Protein AF-A0A2W6BF71-F1 (afdb_monomer_lite)

Sequence (230 aa):
GDGPAQDLLVLPRTEPVDWLPLAGGGRLDGDDPRARAQPPAAVDVDGLRPYQPGTPASRIHWSALARGAGLLERRLRADGDTRPMVALDARCPEAAEQLEAAVRAAASLALELARRGGCRLLLSGERRAIAIEPELASWPGAHARLALMQGGPRARAPMLGAGGALGPLFYVAAGPLGRLPVALTGARGAACVLVLPAPLCPAAPASACLQVAGCRGFTLRARSMGERAA

pLDDT: mean 77.68, std 20.6, range [30.23, 98.75]

Secondary structure (DSSP, 8-state):
--PPP-----PPPP---EEPPPTT--------TTGGGS---------EEEPPTT--GGGB-HHHHHTTS--EEE--------S-EEEEE---SS-HHHHHHHHHHHHHHHHHHH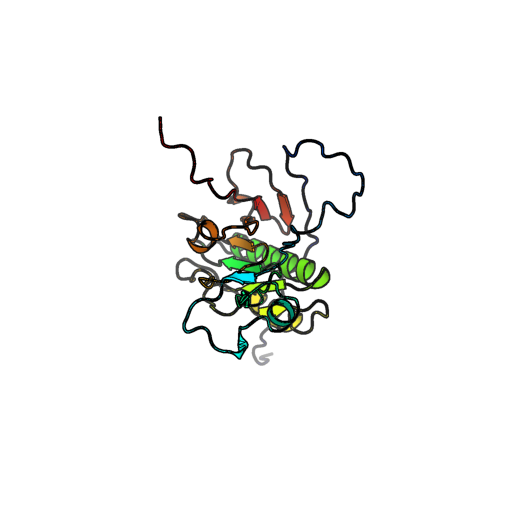HHH-EEEE-TT-SSPEEE-TT-TTHHHHHHHHHT---STTPPPP-PPSSS----EEEEESS--SS--HHHHH-SSS-EEEEEEGGGS-SS---EEEEETTEEEEEE----S-----

Foldseek 3Di:
DDDPDDDDQDFADADAKFFDDQPPDDDDDDDDPVVVPDQDDPDDPDQKDADDPPDDPVQWPVVCVVVVVHTIGRPPQVPFPQQEEEFEAQEAAPDVLLLSLLLNQSLNVQLVSQLVAWYWYFYWPDAGTDTQHNVRPCSVVVRSVSSVDDHHNPTHGGRDDPDHQYHAYEYRYSYADPDDPVNQLPNVPHWYKYKGAQVNDDPDDQPFRIDTSNITIGTDDRPPPDPDDD

Structure (mmCIF, N/CA/C/O backbone):
data_AF-A0A2W6BF71-F1
#
_entry.id   AF-A0A2W6BF71-F1
#
loop_
_atom_site.group_PDB
_atom_site.id
_atom_site.type_symbol
_atom_site.label_atom_id
_atom_site.label_alt_id
_atom_site.label_comp_id
_atom_site.label_asym_id
_atom_site.label_entity_id
_atom_site.label_seq_id
_atom_site.pdbx_PDB_ins_code
_atom_site.Cartn_x
_atom_site.Cartn_y
_atom_site.Cartn_z
_atom_site.occupancy
_atom_site.B_iso_or_equiv
_atom_site.auth_seq_id
_atom_site.auth_comp_id
_atom_site.auth_asym_id
_atom_site.auth_atom_id
_atom_site.pdbx_PDB_model_num
ATOM 1 N N . GLY A 1 1 ? -43.879 -6.755 1.873 1.00 52.22 1 GLY A N 1
ATOM 2 C CA . GLY A 1 1 ? -43.161 -6.618 0.599 1.00 52.22 1 GLY A CA 1
ATOM 3 C C . GLY A 1 1 ? -41.921 -7.451 0.724 1.00 52.22 1 GLY A C 1
ATOM 4 O O . GLY A 1 1 ? -41.080 -7.090 1.529 1.00 52.22 1 GLY A O 1
ATOM 5 N N . ASP A 1 2 ? -41.880 -8.585 0.037 1.00 67.25 2 ASP A N 1
ATOM 6 C CA . ASP A 1 2 ? -40.785 -9.552 0.126 1.00 67.25 2 ASP A CA 1
ATOM 7 C C . ASP A 1 2 ? -40.068 -9.533 -1.229 1.00 67.25 2 ASP A C 1
ATOM 9 O O . ASP A 1 2 ? -40.406 -10.263 -2.158 1.00 67.25 2 ASP A O 1
ATOM 13 N N . GLY A 1 3 ? -39.215 -8.522 -1.406 1.00 72.62 3 GLY A N 1
ATOM 14 C CA . GLY A 1 3 ? -38.363 -8.411 -2.586 1.00 72.62 3 GLY A CA 1
ATOM 15 C C . GLY A 1 3 ? -37.155 -9.340 -2.442 1.00 72.62 3 GLY A C 1
ATOM 16 O O . GLY A 1 3 ? -36.739 -9.604 -1.314 1.00 72.62 3 GLY A O 1
ATOM 17 N N . PRO A 1 4 ? -36.572 -9.835 -3.549 1.00 75.12 4 PRO A N 1
ATOM 18 C CA . PRO A 1 4 ? -35.374 -10.664 -3.475 1.00 75.12 4 PRO A CA 1
ATOM 19 C C . PRO A 1 4 ? -34.243 -9.902 -2.772 1.00 75.12 4 PRO A C 1
ATOM 21 O O . PRO A 1 4 ? -34.089 -8.696 -2.979 1.00 75.12 4 PRO A O 1
ATOM 24 N N . ALA A 1 5 ? -33.459 -10.607 -1.951 1.00 80.19 5 ALA A N 1
ATOM 25 C CA . ALA A 1 5 ? -32.293 -10.041 -1.278 1.00 80.19 5 ALA A CA 1
ATOM 26 C C . ALA A 1 5 ? -31.340 -9.407 -2.307 1.00 80.19 5 ALA A C 1
ATOM 28 O O . ALA A 1 5 ? -31.032 -10.015 -3.333 1.00 80.19 5 ALA A O 1
ATOM 29 N N . GLN A 1 6 ? -30.917 -8.170 -2.044 1.00 86.50 6 GLN A N 1
ATOM 30 C CA . GLN A 1 6 ? -30.011 -7.414 -2.906 1.00 86.50 6 GLN A CA 1
ATOM 31 C C . GLN A 1 6 ? -28.665 -7.243 -2.207 1.00 86.50 6 GLN A C 1
ATOM 33 O O . GLN A 1 6 ? -28.622 -6.834 -1.046 1.00 86.50 6 GLN A O 1
ATOM 38 N N . ASP A 1 7 ? -27.581 -7.493 -2.939 1.00 88.19 7 ASP A N 1
ATOM 39 C CA . ASP A 1 7 ? -26.219 -7.286 -2.455 1.00 88.19 7 ASP A CA 1
ATOM 40 C C . ASP A 1 7 ? -25.705 -5.905 -2.892 1.00 88.19 7 ASP A C 1
ATOM 42 O O . ASP A 1 7 ? -25.751 -5.551 -4.073 1.00 88.19 7 ASP A O 1
ATOM 46 N N . LEU A 1 8 ? -25.192 -5.122 -1.938 1.00 92.12 8 LEU A N 1
ATOM 47 C CA . LEU A 1 8 ? -24.589 -3.806 -2.170 1.00 92.12 8 LEU A CA 1
ATOM 48 C C . LEU A 1 8 ? -23.082 -3.860 -1.892 1.00 92.12 8 LEU A C 1
ATOM 50 O O . LEU A 1 8 ? -22.665 -4.156 -0.774 1.00 92.12 8 LEU A O 1
ATOM 54 N N . LEU A 1 9 ? -22.261 -3.509 -2.887 1.00 94.38 9 LEU A N 1
ATOM 55 C CA . LEU A 1 9 ? -20.814 -3.359 -2.710 1.00 94.38 9 LEU A CA 1
ATOM 56 C C . LEU A 1 9 ? -20.461 -1.911 -2.346 1.00 94.38 9 LEU A C 1
ATOM 58 O O . LEU A 1 9 ? -20.668 -0.996 -3.143 1.00 94.38 9 LEU A O 1
ATOM 62 N N . VAL A 1 10 ? -19.870 -1.710 -1.168 1.00 95.19 10 VAL A N 1
ATOM 63 C CA . VAL A 1 10 ? -19.392 -0.397 -0.710 1.00 95.19 10 VAL A CA 1
ATOM 64 C C . VAL A 1 10 ? -17.897 -0.272 -0.977 1.00 95.19 10 VAL A C 1
ATOM 66 O O . VAL A 1 10 ? -17.093 -0.999 -0.401 1.00 95.19 10 VAL A O 1
ATOM 69 N N . LEU A 1 11 ? -17.509 0.660 -1.847 1.00 97.31 11 LEU A N 1
ATOM 70 C CA . LEU A 1 11 ? -16.103 0.896 -2.169 1.00 97.31 11 LEU A CA 1
ATOM 71 C C . LEU A 1 11 ? -15.407 1.728 -1.078 1.00 97.31 11 LEU A C 1
ATOM 73 O O . LEU A 1 11 ? -15.998 2.688 -0.576 1.00 97.31 11 LEU A O 1
ATOM 77 N N . PRO A 1 12 ? -14.138 1.433 -0.732 1.00 97.25 12 PRO A N 1
ATOM 78 C CA . PRO A 1 12 ? -13.417 2.213 0.263 1.00 97.25 12 PRO A CA 1
ATOM 79 C C . PRO A 1 12 ? -13.167 3.634 -0.242 1.00 97.25 12 PRO A C 1
ATOM 81 O O . PRO A 1 12 ? -12.743 3.841 -1.381 1.00 97.25 12 PRO A O 1
ATOM 84 N N . ARG A 1 13 ? -13.394 4.631 0.614 1.00 97.81 13 ARG A N 1
ATOM 85 C CA . ARG A 1 13 ? -13.105 6.032 0.293 1.00 97.81 13 ARG A CA 1
ATOM 86 C C . ARG A 1 13 ? -11.602 6.230 0.072 1.00 97.81 13 ARG A C 1
ATOM 88 O O . ARG A 1 13 ? -10.797 5.805 0.897 1.00 97.81 13 ARG A O 1
ATOM 95 N N . THR A 1 14 ? -11.240 6.919 -1.007 1.00 98.19 14 THR A N 1
ATOM 96 C CA . THR A 1 14 ? -9.867 7.379 -1.253 1.00 98.19 14 THR A CA 1
ATOM 97 C C . THR A 1 14 ? -9.681 8.816 -0.785 1.00 98.19 14 THR A C 1
ATOM 99 O O . THR A 1 14 ? -10.561 9.657 -0.984 1.00 98.19 14 THR A O 1
ATOM 102 N N . GLU A 1 15 ? -8.521 9.107 -0.213 1.00 98.00 15 GLU A N 1
ATOM 103 C CA . GLU A 1 15 ? -8.138 10.407 0.331 1.00 98.00 15 GLU A CA 1
ATOM 104 C C . GLU A 1 15 ? -6.790 10.855 -0.256 1.00 98.00 15 GLU A C 1
ATOM 106 O O . GLU A 1 15 ? -6.007 10.010 -0.689 1.00 98.00 15 GLU A O 1
ATOM 111 N N . PRO A 1 16 ? -6.498 12.166 -0.297 1.00 96.94 16 PRO A N 1
ATOM 112 C CA . PRO A 1 16 ? -5.166 12.646 -0.657 1.00 96.94 16 PRO A CA 1
ATOM 113 C C . PRO A 1 16 ? -4.095 12.099 0.300 1.00 96.94 16 PRO A C 1
ATOM 115 O O . PRO A 1 16 ? -4.331 12.046 1.510 1.00 96.94 16 PRO A O 1
ATOM 118 N N . VAL A 1 17 ? -2.921 11.720 -0.217 1.00 96.12 17 VAL A N 1
ATOM 119 C CA . VAL A 1 17 ? -1.769 11.362 0.623 1.00 96.12 17 VAL A CA 1
ATOM 120 C C . VAL A 1 17 ? -0.995 12.632 0.966 1.00 96.12 17 VAL A C 1
ATOM 122 O O . VAL A 1 17 ? -0.527 13.355 0.085 1.00 96.12 17 VAL A O 1
ATOM 125 N N . ASP A 1 18 ? -0.840 12.895 2.260 1.00 94.81 18 ASP A N 1
ATOM 126 C CA . ASP A 1 18 ? 0.005 13.972 2.766 1.00 94.81 18 ASP A CA 1
ATOM 127 C C . ASP A 1 18 ? 1.444 13.462 2.909 1.00 94.81 18 ASP A C 1
ATOM 129 O O . ASP A 1 18 ? 1.721 12.605 3.749 1.00 94.81 18 ASP A O 1
ATOM 133 N N . TRP A 1 19 ? 2.356 13.944 2.063 1.00 91.19 19 TRP A N 1
ATOM 134 C CA . TRP A 1 19 ? 3.770 13.560 2.081 1.00 91.19 19 TRP A CA 1
ATOM 135 C C . TRP A 1 19 ? 4.552 14.495 2.995 1.00 91.19 19 TRP A C 1
ATOM 137 O O . TRP A 1 19 ? 4.671 15.691 2.731 1.00 91.19 19 TRP A O 1
ATOM 147 N N . LEU A 1 20 ? 5.136 13.938 4.051 1.00 87.25 20 LEU A N 1
ATOM 148 C CA . LEU A 1 20 ? 5.816 14.710 5.080 1.00 87.25 20 LEU A CA 1
ATOM 149 C C . LEU A 1 20 ? 7.325 14.796 4.824 1.00 87.25 20 LEU A C 1
ATOM 151 O O . LEU A 1 20 ? 7.955 13.799 4.451 1.00 87.25 20 LEU A O 1
ATOM 155 N N . PRO A 1 21 ? 7.949 15.954 5.094 1.00 74.56 21 PRO A N 1
ATOM 156 C CA . PRO A 1 21 ? 9.396 16.077 5.044 1.00 74.56 21 PRO A CA 1
ATOM 157 C C . PRO A 1 21 ? 10.046 15.197 6.122 1.00 74.56 21 PRO A C 1
ATOM 159 O O . PRO A 1 21 ? 9.719 15.274 7.306 1.00 74.56 21 PRO A O 1
ATOM 162 N N . LEU A 1 22 ? 11.011 14.370 5.716 1.00 64.81 22 LEU A N 1
ATOM 163 C CA . LEU A 1 22 ? 11.831 13.584 6.639 1.00 64.81 22 LEU A CA 1
ATOM 164 C C . LEU A 1 22 ? 12.715 14.529 7.467 1.00 64.81 22 LEU A C 1
ATOM 166 O O . LEU A 1 22 ? 13.586 15.211 6.923 1.00 64.81 22 LEU A O 1
ATOM 170 N N . ALA A 1 23 ? 12.530 14.553 8.788 1.00 51.12 23 ALA A N 1
ATOM 171 C CA . ALA A 1 23 ? 13.414 15.292 9.682 1.00 51.12 23 ALA A CA 1
ATOM 172 C C . ALA A 1 23 ? 14.822 14.658 9.663 1.00 51.12 23 ALA A C 1
ATOM 174 O O . ALA A 1 23 ? 14.986 13.490 10.017 1.00 51.12 23 ALA A O 1
ATOM 175 N N . GLY A 1 24 ? 15.836 15.418 9.225 1.00 48.53 24 GLY A N 1
ATOM 176 C CA . GLY A 1 24 ? 17.251 15.012 9.275 1.00 48.53 24 GLY A CA 1
ATOM 177 C C . GLY A 1 24 ? 17.996 14.864 7.938 1.00 48.53 24 GLY A C 1
ATOM 178 O O . GLY A 1 24 ? 19.088 14.301 7.928 1.00 48.53 24 GLY A O 1
ATOM 179 N N . GLY A 1 25 ? 17.459 15.350 6.814 1.00 40.84 25 GLY A N 1
ATOM 180 C CA . GLY A 1 25 ? 18.211 15.449 5.556 1.00 40.84 25 GLY A CA 1
ATOM 181 C C . GLY A 1 25 ? 19.023 16.744 5.488 1.00 40.84 25 GLY A C 1
ATOM 182 O O . GLY A 1 25 ? 18.444 17.814 5.319 1.00 40.84 25 GLY A O 1
ATOM 183 N N . GLY A 1 26 ? 20.347 16.646 5.632 1.00 31.33 26 GLY A N 1
ATOM 184 C CA . GLY A 1 26 ? 21.274 17.762 5.441 1.00 31.33 26 GLY A CA 1
ATOM 185 C C . GLY A 1 26 ? 21.055 18.472 4.102 1.00 31.33 26 GLY A C 1
ATOM 186 O O . GLY A 1 26 ? 20.737 17.845 3.092 1.00 31.33 26 GLY A O 1
ATOM 187 N N . ARG A 1 27 ? 21.195 19.800 4.136 1.00 30.67 27 ARG A N 1
ATOM 188 C CA . ARG A 1 27 ? 21.061 20.716 3.001 1.00 30.67 27 ARG A CA 1
ATOM 189 C C . ARG A 1 27 ? 21.932 20.239 1.832 1.00 30.67 27 ARG A C 1
ATOM 191 O O . ARG A 1 27 ? 23.153 20.230 1.938 1.00 30.67 27 ARG A O 1
ATOM 198 N N . LEU A 1 28 ? 21.296 19.865 0.727 1.00 33.69 28 LEU A N 1
ATOM 199 C CA . LEU A 1 28 ? 21.891 19.941 -0.601 1.00 33.69 28 LEU A CA 1
ATOM 200 C C . LEU A 1 28 ? 21.122 21.058 -1.300 1.00 33.69 28 LEU A C 1
ATOM 202 O O . LEU A 1 28 ? 19.935 20.911 -1.589 1.00 33.69 28 LEU A O 1
ATOM 206 N N . ASP A 1 29 ? 21.775 22.212 -1.416 1.00 31.95 29 ASP A N 1
ATOM 207 C CA . ASP A 1 29 ? 21.242 23.389 -2.093 1.00 31.95 29 ASP A CA 1
ATOM 208 C C . ASP A 1 29 ? 20.986 23.042 -3.574 1.00 31.95 29 ASP A C 1
ATOM 210 O O . ASP A 1 29 ? 21.836 22.465 -4.252 1.00 31.95 29 ASP A O 1
ATOM 214 N N . GLY A 1 30 ? 19.774 23.351 -4.039 1.00 30.23 30 GLY A N 1
ATOM 215 C CA . GLY A 1 30 ? 19.237 22.993 -5.352 1.00 30.23 30 GLY A CA 1
ATOM 216 C C . GLY A 1 30 ? 17.712 23.068 -5.313 1.00 30.23 30 GLY A C 1
ATOM 217 O O . GLY A 1 30 ? 17.030 22.051 -5.221 1.00 30.23 30 GLY A O 1
ATOM 218 N N . ASP A 1 31 ? 17.200 24.294 -5.247 1.00 36.66 31 ASP A N 1
ATOM 219 C CA . ASP A 1 31 ? 15.805 24.638 -4.982 1.00 36.66 31 ASP A CA 1
ATOM 220 C C . ASP A 1 31 ? 14.896 24.298 -6.181 1.00 36.66 31 ASP A C 1
ATOM 222 O O . ASP A 1 31 ? 14.780 25.065 -7.134 1.00 36.66 31 ASP A O 1
ATOM 226 N N . ASP A 1 32 ? 14.259 23.123 -6.139 1.00 34.78 32 ASP A N 1
ATOM 227 C CA . ASP A 1 32 ? 13.016 22.843 -6.866 1.00 34.78 32 ASP A CA 1
ATOM 228 C C . ASP A 1 32 ? 12.043 22.077 -5.941 1.00 34.78 32 ASP A C 1
ATOM 230 O O . ASP A 1 32 ? 12.259 20.894 -5.633 1.00 34.78 32 ASP A O 1
ATOM 234 N N . PRO A 1 33 ? 10.951 22.709 -5.472 1.00 37.28 33 PRO A N 1
ATOM 235 C CA . PRO A 1 33 ? 9.965 22.069 -4.605 1.00 37.28 33 PRO A CA 1
ATOM 236 C C . PRO A 1 33 ? 9.201 20.916 -5.281 1.00 37.28 33 PRO A C 1
ATOM 238 O O . PRO A 1 33 ? 8.555 20.135 -4.582 1.00 37.28 33 PRO A O 1
ATOM 241 N N . ARG A 1 34 ? 9.290 20.744 -6.611 1.00 34.12 34 ARG A N 1
ATOM 242 C CA . ARG A 1 34 ? 8.647 19.631 -7.337 1.00 34.12 34 ARG A CA 1
ATOM 243 C C . ARG A 1 34 ? 9.513 18.374 -7.438 1.00 34.12 34 ARG A C 1
ATOM 245 O O . ARG A 1 34 ? 8.968 17.280 -7.583 1.00 34.12 34 ARG A O 1
ATOM 252 N N . ALA A 1 35 ? 10.832 18.496 -7.293 1.00 36.44 35 ALA A N 1
ATOM 253 C CA . ALA A 1 35 ? 11.758 17.362 -7.354 1.00 36.44 35 ALA A CA 1
ATOM 254 C C . ALA A 1 35 ? 11.772 16.519 -6.061 1.00 36.44 35 ALA A C 1
ATOM 256 O O . ALA A 1 35 ? 12.119 15.340 -6.080 1.00 36.44 35 ALA A O 1
ATOM 257 N N . ARG A 1 36 ? 11.349 17.092 -4.924 1.00 38.88 36 ARG A N 1
ATOM 258 C CA . ARG A 1 36 ? 11.455 16.457 -3.591 1.00 38.88 36 ARG A CA 1
ATOM 259 C C . ARG A 1 36 ? 10.311 15.492 -3.249 1.00 38.88 36 ARG A C 1
ATOM 261 O O . ARG A 1 36 ? 10.403 14.787 -2.250 1.00 38.88 36 ARG A O 1
ATOM 268 N N . ALA A 1 37 ? 9.267 15.430 -4.079 1.00 40.41 37 ALA A N 1
ATOM 269 C CA . ALA A 1 37 ? 8.112 14.537 -3.913 1.00 40.41 37 ALA A CA 1
ATOM 270 C C . ALA A 1 37 ? 8.137 13.323 -4.862 1.00 40.41 37 ALA A C 1
ATOM 272 O O . ALA A 1 37 ? 7.116 12.649 -5.041 1.00 40.41 37 ALA A O 1
ATOM 273 N N . GLN A 1 38 ? 9.279 13.064 -5.505 1.00 40.41 38 GLN A N 1
ATOM 274 C CA . GLN A 1 38 ? 9.460 11.896 -6.356 1.00 40.41 38 GLN A CA 1
ATOM 275 C C . GLN A 1 38 ? 9.965 10.705 -5.532 1.00 40.41 38 GLN A C 1
ATOM 277 O O . GLN A 1 38 ? 10.912 10.855 -4.755 1.00 40.41 38 GLN A O 1
ATOM 282 N N . PRO A 1 39 ? 9.370 9.507 -5.690 1.00 38.12 39 PRO A N 1
ATOM 283 C CA . PRO A 1 39 ? 10.019 8.288 -5.235 1.00 38.12 39 PRO A CA 1
ATOM 284 C C . PRO A 1 39 ? 11.430 8.213 -5.839 1.00 38.12 39 PRO A C 1
ATOM 286 O O . PRO A 1 39 ? 11.605 8.625 -6.987 1.00 38.12 39 PRO A O 1
ATOM 289 N N . PRO A 1 40 ? 12.433 7.708 -5.098 1.00 33.59 40 PRO A N 1
ATOM 290 C CA . PRO A 1 40 ? 13.814 7.704 -5.561 1.00 33.59 40 PRO A CA 1
ATOM 291 C C . PRO A 1 40 ? 13.907 6.983 -6.908 1.00 33.59 40 PRO A C 1
ATOM 293 O O . PRO A 1 40 ? 13.662 5.779 -7.001 1.00 33.59 40 PRO A O 1
ATOM 296 N N . ALA A 1 41 ? 14.229 7.744 -7.953 1.00 32.94 41 ALA A N 1
ATOM 297 C CA . ALA A 1 41 ? 14.466 7.215 -9.280 1.00 32.94 41 ALA A CA 1
ATOM 298 C C . ALA A 1 41 ? 15.750 6.379 -9.235 1.00 32.94 41 ALA A C 1
ATOM 300 O O . ALA A 1 41 ? 16.846 6.902 -9.029 1.00 32.94 41 ALA A O 1
ATOM 301 N N . ALA A 1 42 ? 15.608 5.066 -9.399 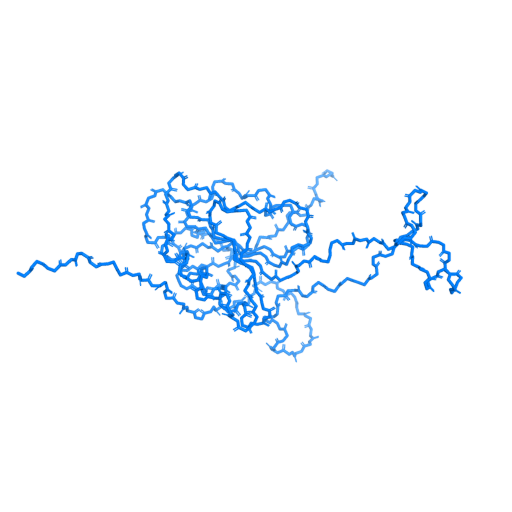1.00 37.88 42 ALA A N 1
ATOM 302 C CA . ALA A 1 42 ? 16.734 4.171 -9.599 1.00 37.88 42 ALA A CA 1
ATOM 303 C C . ALA A 1 42 ? 17.287 4.401 -11.012 1.00 37.88 42 ALA A C 1
ATOM 305 O O . ALA A 1 42 ? 16.854 3.774 -11.975 1.00 37.88 42 ALA A O 1
ATOM 306 N N . VAL A 1 43 ? 18.223 5.338 -11.134 1.00 34.22 43 VAL A N 1
ATOM 307 C CA . VAL A 1 43 ? 19.107 5.418 -12.296 1.00 34.22 43 VAL A CA 1
ATOM 308 C C . VAL A 1 43 ? 20.173 4.346 -12.101 1.00 34.22 43 VAL A C 1
ATOM 310 O O . VAL A 1 43 ? 20.952 4.428 -11.154 1.00 34.22 43 VAL A O 1
ATOM 313 N N . ASP A 1 44 ? 20.209 3.331 -12.962 1.00 42.91 44 ASP A N 1
ATOM 314 C CA . ASP A 1 44 ? 21.355 2.424 -13.029 1.00 42.91 44 ASP A CA 1
ATOM 315 C C . ASP A 1 44 ? 21.751 2.198 -14.487 1.00 42.91 44 ASP A C 1
ATOM 317 O O . ASP A 1 44 ? 21.016 1.608 -15.283 1.00 42.91 44 ASP A O 1
ATOM 321 N N . VAL A 1 45 ? 22.917 2.744 -14.814 1.00 43.47 45 VAL A N 1
ATOM 322 C CA . VAL A 1 45 ? 23.566 2.717 -16.117 1.00 43.47 45 VAL A CA 1
ATOM 323 C C . VAL A 1 45 ? 24.490 1.495 -16.150 1.00 43.47 45 VAL A C 1
ATOM 325 O O . VAL A 1 45 ? 25.333 1.305 -15.280 1.00 43.47 45 VAL A O 1
ATOM 328 N N . ASP A 1 46 ? 24.303 0.683 -17.191 1.00 55.78 46 ASP A N 1
ATOM 329 C CA . ASP A 1 46 ? 25.205 -0.349 -17.712 1.00 55.78 46 ASP A CA 1
ATOM 330 C C . ASP A 1 46 ? 25.366 -1.665 -16.930 1.00 55.78 46 ASP A C 1
ATOM 332 O O . ASP A 1 46 ? 26.392 -1.996 -16.339 1.00 55.78 46 ASP A O 1
ATOM 336 N N . GLY A 1 47 ? 24.371 -2.545 -17.088 1.00 64.31 47 GLY A N 1
ATOM 337 C CA . GLY A 1 47 ? 24.437 -3.975 -16.752 1.00 64.31 47 GLY A CA 1
ATOM 338 C C . GLY A 1 47 ? 25.389 -4.818 -17.625 1.00 64.31 47 GLY A C 1
ATOM 339 O O . GLY A 1 47 ? 25.024 -5.929 -18.014 1.00 64.31 47 GLY A O 1
ATOM 340 N N . LEU A 1 48 ? 26.587 -4.328 -17.946 1.00 76.88 48 LEU A N 1
ATOM 341 C CA . LEU A 1 48 ? 27.615 -5.059 -18.698 1.00 76.88 48 LEU A CA 1
ATOM 342 C C . LEU A 1 48 ? 28.610 -5.749 -17.749 1.00 76.88 48 LEU A C 1
ATOM 344 O O . LEU A 1 48 ? 28.969 -5.207 -16.707 1.00 76.88 48 LEU A O 1
ATOM 348 N N . ARG A 1 49 ? 29.064 -6.962 -18.094 1.00 80.88 49 ARG A N 1
ATOM 349 C CA . ARG A 1 49 ? 30.175 -7.648 -17.403 1.00 80.88 49 ARG A CA 1
ATOM 350 C C . ARG A 1 49 ? 31.066 -8.413 -18.391 1.00 80.88 49 ARG A C 1
ATOM 352 O O . ARG A 1 49 ? 30.594 -8.717 -19.488 1.00 80.88 49 ARG A O 1
ATOM 359 N N . PRO A 1 50 ? 32.312 -8.765 -18.017 1.00 86.69 50 PRO A N 1
ATOM 360 C CA . PRO A 1 50 ? 33.146 -9.652 -18.824 1.00 86.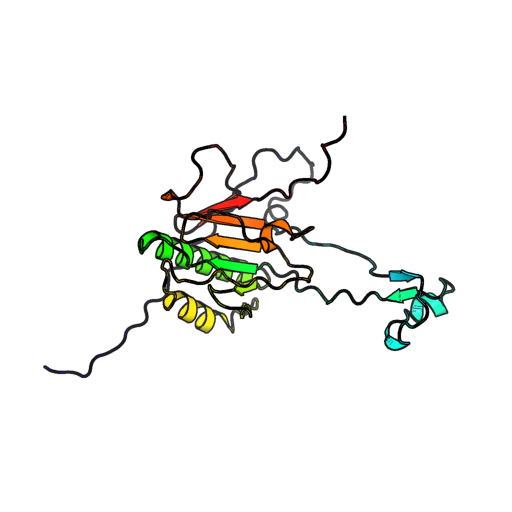69 50 PRO A CA 1
ATOM 361 C C . PRO A 1 50 ? 32.418 -10.962 -19.136 1.00 86.69 50 PRO A C 1
ATOM 363 O O . PRO A 1 50 ? 31.770 -11.537 -18.255 1.00 86.69 50 PRO A O 1
ATOM 366 N N . TYR A 1 51 ? 32.514 -11.406 -20.387 1.00 86.38 51 TYR A N 1
ATOM 367 C CA . TYR A 1 51 ? 31.912 -12.649 -20.860 1.00 86.38 51 TYR A CA 1
ATOM 368 C C . TYR A 1 51 ? 32.333 -13.843 -20.001 1.00 86.38 51 TYR A C 1
ATOM 370 O O . TYR A 1 51 ? 33.515 -14.037 -19.713 1.00 86.38 51 TYR A O 1
ATOM 378 N N . GLN A 1 52 ? 31.352 -14.656 -19.620 1.00 83.38 52 GLN A N 1
ATOM 379 C CA . GLN A 1 52 ? 31.572 -15.942 -18.980 1.00 83.38 52 GLN A CA 1
ATOM 380 C C . GLN A 1 52 ? 31.419 -17.059 -20.020 1.00 83.38 52 GLN A C 1
ATOM 382 O O . GLN A 1 52 ? 30.397 -17.114 -20.713 1.00 83.38 52 GLN A O 1
ATOM 387 N N . PRO A 1 53 ? 32.402 -17.969 -20.137 1.00 84.00 53 PRO A N 1
ATOM 388 C CA . PRO A 1 53 ? 32.275 -19.144 -20.989 1.00 84.00 53 PRO A CA 1
ATOM 389 C C . PRO A 1 53 ? 30.978 -19.914 -20.695 1.00 84.00 53 PRO A C 1
ATOM 391 O O . PRO A 1 53 ? 30.711 -20.279 -19.553 1.00 84.00 53 PRO A O 1
ATOM 394 N N . GLY A 1 54 ? 30.161 -20.136 -21.730 1.00 84.25 54 GLY A N 1
ATOM 395 C CA . GLY A 1 54 ? 28.848 -20.789 -21.620 1.00 84.25 54 GLY A CA 1
ATOM 396 C C . GLY A 1 54 ? 27.648 -19.837 -21.706 1.00 84.25 54 GLY A C 1
ATOM 397 O O . GLY A 1 54 ? 26.506 -20.295 -21.775 1.00 84.25 54 GLY A O 1
ATOM 398 N N . THR A 1 55 ? 27.871 -18.522 -21.756 1.00 78.38 55 THR A N 1
ATOM 399 C CA . THR A 1 55 ? 26.801 -17.549 -21.997 1.00 78.38 55 THR A CA 1
ATOM 400 C C . THR A 1 55 ? 26.277 -17.647 -23.441 1.00 78.38 55 THR A C 1
ATOM 402 O O . THR A 1 55 ? 27.069 -17.607 -24.384 1.00 78.38 55 THR A O 1
ATOM 405 N N . PRO A 1 56 ? 24.948 -17.745 -23.659 1.00 81.50 56 PRO A N 1
ATOM 406 C CA . PRO A 1 56 ? 24.379 -17.862 -24.999 1.00 81.50 56 PRO A CA 1
ATOM 407 C C . PRO A 1 56 ? 24.628 -16.605 -25.840 1.00 81.50 56 PRO A C 1
ATOM 409 O O . PRO A 1 56 ? 24.586 -15.483 -25.331 1.00 81.50 56 PRO A O 1
ATOM 412 N N . ALA A 1 57 ? 24.796 -16.789 -27.152 1.00 85.12 57 ALA A N 1
ATOM 413 C CA . ALA A 1 57 ? 25.114 -15.724 -28.108 1.00 85.12 57 ALA A CA 1
ATOM 414 C C . ALA A 1 57 ? 24.122 -14.541 -28.095 1.00 85.12 57 ALA A C 1
ATOM 416 O O . ALA A 1 57 ? 24.503 -13.400 -28.349 1.00 85.12 57 ALA A O 1
ATOM 417 N N . SER A 1 58 ? 22.859 -14.782 -27.725 1.00 81.50 58 SER A N 1
ATOM 418 C CA . SER A 1 58 ? 21.825 -13.746 -27.570 1.00 81.50 58 SER A CA 1
ATOM 419 C C . SER A 1 58 ? 22.096 -12.747 -26.435 1.00 81.50 58 SER A C 1
ATOM 421 O O . SER A 1 58 ? 21.505 -11.668 -26.409 1.00 81.50 58 SER A O 1
ATOM 423 N N . ARG A 1 59 ? 22.988 -13.083 -25.494 1.00 79.69 59 ARG A N 1
ATOM 424 C CA . ARG A 1 59 ? 23.392 -12.223 -24.370 1.00 79.69 59 ARG A CA 1
ATOM 425 C C . ARG A 1 59 ? 24.713 -11.498 -24.617 1.00 79.69 59 ARG A C 1
ATOM 427 O O . ARG A 1 59 ? 25.127 -10.712 -23.770 1.00 79.69 59 ARG A O 1
ATOM 434 N N . ILE A 1 60 ? 25.365 -11.714 -25.755 1.00 88.12 60 ILE A N 1
ATOM 435 C CA . ILE A 1 60 ? 26.596 -11.003 -26.107 1.00 88.12 60 ILE A CA 1
ATOM 436 C C . ILE A 1 60 ? 26.247 -9.567 -26.511 1.00 88.12 60 ILE A C 1
ATOM 438 O O . ILE A 1 60 ? 25.321 -9.326 -27.288 1.00 88.12 60 ILE A O 1
ATOM 442 N N . HIS A 1 61 ? 26.985 -8.588 -25.984 1.00 83.94 61 HIS A N 1
ATOM 443 C CA . HIS A 1 61 ? 26.842 -7.197 -26.405 1.00 83.94 61 HIS A CA 1
ATOM 444 C C . HIS A 1 61 ? 27.645 -6.946 -27.691 1.00 83.94 61 HIS A C 1
ATOM 446 O O . HIS A 1 61 ? 28.750 -6.398 -27.664 1.00 83.94 61 HIS A O 1
ATOM 452 N N . TRP A 1 62 ? 27.078 -7.342 -28.834 1.00 87.00 62 TRP A N 1
ATOM 453 C CA . TRP A 1 62 ? 27.741 -7.288 -30.145 1.00 87.00 62 TRP A CA 1
ATOM 454 C C . TRP A 1 62 ? 28.302 -5.907 -30.501 1.00 87.00 62 TRP A C 1
ATOM 456 O O . TRP A 1 62 ? 29.390 -5.813 -31.057 1.00 87.00 62 TRP A O 1
ATOM 466 N N . SER A 1 63 ? 27.618 -4.828 -30.110 1.00 77.06 63 SER A N 1
ATOM 467 C CA . SER A 1 63 ? 28.080 -3.457 -30.363 1.00 77.06 63 SER A CA 1
ATOM 468 C C . SER A 1 63 ? 29.358 -3.082 -29.594 1.00 77.06 63 SER A C 1
ATOM 470 O O . SER A 1 63 ? 30.131 -2.256 -30.070 1.00 77.06 63 SER A O 1
ATOM 472 N N . ALA A 1 64 ? 29.600 -3.665 -28.416 1.00 80.62 64 ALA A N 1
ATOM 473 C CA . ALA A 1 64 ? 30.845 -3.439 -27.670 1.00 80.62 64 ALA A CA 1
ATOM 474 C C . ALA A 1 64 ? 31.994 -4.238 -28.290 1.00 80.62 64 ALA A C 1
ATOM 476 O O . ALA A 1 64 ? 33.085 -3.703 -28.474 1.00 80.62 64 ALA A O 1
ATOM 477 N N . LEU A 1 65 ? 31.711 -5.481 -28.693 1.00 85.62 65 LEU A N 1
ATOM 478 C CA . LEU A 1 65 ? 32.668 -6.326 -29.401 1.00 85.62 65 LEU A CA 1
ATOM 479 C C . LEU A 1 65 ? 33.109 -5.685 -30.724 1.00 85.62 65 LEU A C 1
ATOM 481 O O . LEU A 1 65 ? 34.302 -5.568 -30.982 1.00 85.62 65 LEU A O 1
ATOM 485 N N . ALA A 1 66 ? 32.156 -5.191 -31.519 1.00 86.62 66 ALA A N 1
ATOM 486 C CA . ALA A 1 66 ? 32.429 -4.502 -32.780 1.00 86.62 66 ALA A CA 1
ATOM 487 C C . ALA A 1 66 ? 33.252 -3.213 -32.602 1.00 86.62 66 ALA A C 1
ATOM 489 O O . ALA A 1 66 ? 33.957 -2.802 -33.516 1.00 86.62 66 ALA A O 1
ATOM 490 N N . ARG A 1 67 ? 33.179 -2.583 -31.422 1.00 86.88 67 ARG A N 1
ATOM 491 C CA . ARG A 1 67 ? 33.941 -1.377 -31.062 1.00 86.88 67 ARG A CA 1
ATOM 492 C C . ARG A 1 67 ? 35.258 -1.676 -30.334 1.00 86.88 67 ARG A C 1
ATOM 494 O O . ARG A 1 67 ? 35.886 -0.754 -29.831 1.00 86.88 67 ARG A O 1
ATOM 501 N N . GLY A 1 68 ? 35.680 -2.940 -30.263 1.00 87.06 68 GLY A N 1
ATOM 502 C CA . GLY A 1 68 ? 36.967 -3.330 -29.678 1.00 87.06 68 GLY A CA 1
ATOM 503 C C . GLY A 1 68 ? 37.010 -3.355 -28.147 1.00 87.06 68 GLY A C 1
ATOM 504 O O . GLY A 1 68 ? 38.078 -3.545 -27.578 1.00 87.06 68 GLY A O 1
ATOM 505 N N . ALA A 1 69 ? 35.872 -3.231 -27.459 1.00 81.31 69 ALA A N 1
ATOM 506 C CA . ALA A 1 69 ? 35.805 -3.242 -25.991 1.00 81.31 69 ALA A CA 1
ATOM 507 C C . ALA A 1 69 ? 35.882 -4.658 -25.371 1.00 81.31 69 ALA A C 1
ATOM 509 O O . ALA A 1 69 ? 35.661 -4.832 -24.173 1.00 81.31 69 ALA A O 1
ATOM 510 N N . GLY A 1 70 ? 36.178 -5.678 -26.184 1.00 86.50 70 GLY A N 1
ATOM 511 C CA . GLY A 1 70 ? 36.227 -7.078 -25.771 1.00 86.50 70 GLY A CA 1
ATOM 512 C C . GLY A 1 70 ? 34.855 -7.756 -25.689 1.00 86.50 70 GLY A C 1
ATOM 513 O O . GLY A 1 70 ? 33.803 -7.172 -25.961 1.00 86.50 70 GLY A O 1
ATOM 514 N N . LEU A 1 71 ? 34.877 -9.044 -25.342 1.00 88.19 71 LEU A N 1
ATOM 515 C CA . LEU A 1 71 ? 33.679 -9.862 -25.170 1.00 88.19 71 LEU A CA 1
ATOM 516 C C . LEU A 1 71 ? 33.003 -9.508 -23.841 1.00 88.19 71 LEU A C 1
ATOM 518 O O . LEU A 1 71 ? 33.418 -9.938 -22.763 1.00 88.19 71 LEU A O 1
ATOM 522 N N . LEU A 1 72 ? 31.946 -8.707 -23.943 1.00 88.50 72 LEU A N 1
ATOM 523 C CA . LEU A 1 72 ? 31.070 -8.355 -22.835 1.00 88.50 72 LEU A CA 1
ATOM 524 C C . LEU A 1 72 ? 29.739 -9.080 -22.986 1.00 88.50 72 LEU A C 1
ATOM 526 O O . LEU A 1 72 ? 29.172 -9.169 -24.080 1.00 88.50 72 LEU A O 1
ATOM 530 N N . GLU A 1 73 ? 29.207 -9.551 -21.868 1.00 86.81 73 GLU A N 1
ATOM 531 C CA . GLU A 1 73 ? 27.846 -10.050 -21.810 1.00 86.81 73 GLU A CA 1
ATOM 532 C C . GLU A 1 73 ? 26.916 -9.042 -21.140 1.00 86.81 73 GLU A C 1
ATOM 534 O O . GLU A 1 73 ? 27.233 -8.405 -20.131 1.00 86.81 73 GLU A O 1
ATOM 539 N N . ARG A 1 74 ? 25.726 -8.921 -21.724 1.00 78.50 74 ARG A N 1
ATOM 540 C CA . ARG A 1 74 ? 24.596 -8.210 -21.145 1.00 78.50 74 ARG A CA 1
ATOM 541 C C . ARG A 1 74 ? 24.097 -9.056 -19.985 1.00 78.50 74 ARG A C 1
ATOM 543 O O . ARG A 1 74 ? 23.575 -10.155 -20.198 1.00 78.50 74 ARG A O 1
ATOM 550 N N . ARG A 1 75 ? 24.190 -8.549 -18.754 1.00 63.25 75 ARG A N 1
ATOM 551 C CA . ARG A 1 75 ? 23.345 -9.097 -17.696 1.00 63.25 75 ARG A CA 1
ATOM 552 C C . ARG A 1 75 ? 21.911 -8.779 -18.079 1.00 63.25 75 ARG A C 1
ATOM 554 O O . ARG A 1 75 ? 21.520 -7.617 -18.123 1.00 63.25 75 ARG A O 1
ATOM 561 N N . LEU A 1 76 ? 21.122 -9.824 -18.310 1.00 49.19 76 LEU A N 1
ATOM 562 C CA . LEU A 1 76 ? 19.683 -9.732 -18.128 1.00 49.19 76 LEU A CA 1
ATOM 563 C C . LEU A 1 76 ? 19.477 -9.408 -16.647 1.00 49.19 76 LEU A C 1
ATOM 565 O O . LEU A 1 76 ? 19.359 -10.305 -15.813 1.00 49.19 76 LEU A O 1
ATOM 569 N N . ARG A 1 77 ? 19.473 -8.123 -16.289 1.00 50.00 77 ARG A N 1
ATOM 570 C CA . ARG A 1 77 ? 18.560 -7.739 -15.227 1.00 50.00 77 ARG A CA 1
ATOM 571 C C . ARG A 1 77 ? 17.194 -8.077 -15.803 1.00 50.00 77 ARG A C 1
ATOM 573 O O . ARG A 1 77 ? 16.911 -7.693 -16.937 1.00 50.00 77 ARG A O 1
ATOM 580 N N . ALA A 1 78 ? 16.397 -8.870 -15.082 1.00 47.53 78 ALA A N 1
ATOM 581 C CA . ALA A 1 78 ? 14.959 -8.780 -15.295 1.00 47.53 78 ALA A CA 1
ATOM 582 C C . ALA A 1 78 ? 14.690 -7.282 -15.323 1.00 47.53 78 ALA A C 1
ATOM 584 O O . ALA A 1 78 ? 15.169 -6.610 -14.405 1.00 47.53 78 ALA A O 1
ATOM 585 N N . ASP A 1 79 ? 14.119 -6.781 -16.416 1.00 46.28 79 ASP A N 1
ATOM 586 C CA . ASP A 1 79 ? 13.705 -5.392 -16.507 1.00 46.28 79 ASP A CA 1
ATOM 587 C C . ASP A 1 79 ? 12.800 -5.198 -15.297 1.00 46.28 79 ASP A C 1
ATOM 589 O O . ASP A 1 79 ? 11.721 -5.790 -15.191 1.00 46.28 79 ASP A O 1
ATOM 593 N N . GLY A 1 80 ? 13.409 -4.670 -14.243 1.00 54.88 80 GLY A N 1
ATOM 594 C CA . GLY A 1 80 ? 12.879 -4.812 -12.909 1.00 54.88 80 GLY A CA 1
ATOM 595 C C . GLY A 1 80 ? 11.770 -3.813 -12.899 1.00 54.88 80 GLY A C 1
ATOM 596 O O . GLY A 1 80 ? 12.051 -2.637 -13.087 1.00 54.88 80 GLY A O 1
ATOM 597 N N . ASP A 1 81 ? 10.533 -4.267 -12.774 1.00 64.81 81 ASP A N 1
ATOM 598 C CA . ASP A 1 81 ? 9.420 -3.351 -12.632 1.00 64.81 81 ASP A CA 1
ATOM 599 C C . ASP A 1 81 ? 9.667 -2.495 -11.376 1.00 64.81 81 ASP A C 1
ATOM 601 O O . ASP A 1 81 ? 9.422 -2.924 -10.244 1.00 64.81 81 ASP A O 1
ATOM 605 N N . THR A 1 82 ? 10.233 -1.303 -11.593 1.00 74.62 82 THR A N 1
ATOM 606 C CA . THR A 1 82 ? 10.596 -0.325 -10.566 1.00 74.62 82 THR A CA 1
ATOM 607 C C . THR A 1 82 ? 9.396 0.514 -10.154 1.00 74.62 82 THR A C 1
ATOM 609 O O . THR A 1 82 ? 9.544 1.443 -9.354 1.00 74.62 82 THR A O 1
ATOM 612 N N . ARG A 1 83 ? 8.195 0.198 -10.662 1.00 86.19 83 ARG A N 1
ATOM 613 C CA . ARG A 1 83 ? 6.975 0.864 -10.226 1.00 86.19 83 ARG A CA 1
ATOM 614 C C . ARG A 1 83 ? 6.795 0.668 -8.724 1.00 86.19 83 ARG A C 1
ATOM 616 O O . ARG A 1 83 ? 7.076 -0.414 -8.191 1.00 86.19 83 ARG A O 1
ATOM 623 N N . PRO A 1 84 ? 6.302 1.701 -8.029 1.00 90.75 84 PRO A N 1
ATOM 624 C CA . PRO A 1 84 ? 6.003 1.585 -6.619 1.00 90.75 84 PRO A CA 1
ATOM 625 C C . PRO A 1 84 ? 4.956 0.491 -6.386 1.00 90.75 84 PRO A C 1
ATOM 627 O O . PRO A 1 84 ? 4.011 0.319 -7.161 1.00 90.75 84 PRO A O 1
ATOM 630 N N . MET A 1 85 ? 5.122 -0.247 -5.295 1.00 91.31 85 MET A N 1
ATOM 631 C CA . MET A 1 85 ? 4.218 -1.314 -4.891 1.00 91.31 85 MET A CA 1
ATOM 632 C C . MET A 1 85 ? 3.532 -0.951 -3.580 1.00 91.31 85 MET A C 1
ATOM 634 O O . MET A 1 85 ? 4.192 -0.576 -2.618 1.00 91.31 85 MET A O 1
ATOM 638 N N . VAL A 1 86 ? 2.217 -1.122 -3.525 1.00 95.56 86 VAL A N 1
ATOM 639 C CA . VAL A 1 86 ? 1.415 -1.085 -2.304 1.00 95.56 86 VAL A CA 1
ATOM 640 C C . VAL A 1 86 ? 1.058 -2.523 -1.950 1.00 95.56 86 VAL A C 1
ATOM 642 O O . VAL A 1 86 ? 0.432 -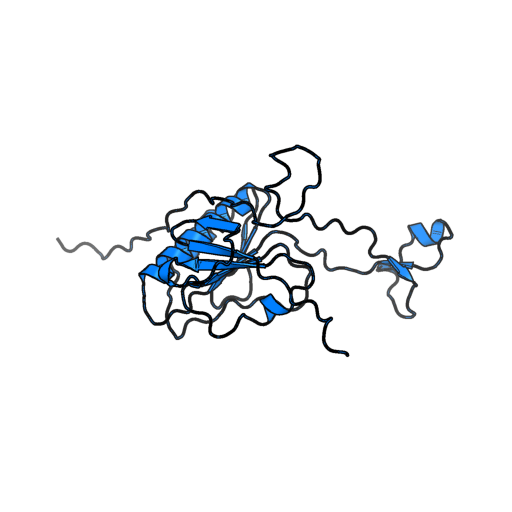3.222 -2.743 1.00 95.56 86 VAL A O 1
ATOM 645 N N . ALA A 1 87 ? 1.469 -2.985 -0.775 1.00 94.81 87 ALA A N 1
ATOM 646 C CA . ALA A 1 87 ? 1.132 -4.308 -0.266 1.00 94.81 87 ALA A CA 1
ATOM 647 C C . ALA A 1 87 ? 0.232 -4.168 0.961 1.00 94.81 87 ALA A C 1
ATOM 649 O O . ALA A 1 87 ? 0.650 -3.582 1.954 1.00 94.81 87 ALA A O 1
ATOM 650 N N . LEU A 1 88 ? -0.983 -4.711 0.894 1.00 96.25 88 LEU A N 1
ATOM 651 C CA . LEU A 1 88 ? -1.925 -4.732 2.009 1.00 96.25 88 LEU A CA 1
ATOM 652 C C . LEU A 1 88 ? -1.806 -6.050 2.778 1.00 96.25 88 LEU A C 1
ATOM 654 O O . LEU A 1 88 ? -1.946 -7.134 2.213 1.00 96.25 88 LEU A O 1
ATOM 658 N N . ASP A 1 89 ? -1.594 -5.943 4.082 1.00 93.81 89 ASP A N 1
ATOM 659 C CA . ASP A 1 89 ? -1.605 -7.043 5.034 1.00 93.81 89 ASP A CA 1
ATOM 660 C C . ASP A 1 89 ? -2.825 -6.924 5.946 1.00 93.81 89 ASP A C 1
ATOM 662 O O . ASP A 1 89 ? -2.861 -6.100 6.860 1.00 93.81 89 ASP A O 1
ATOM 666 N N . ALA A 1 90 ? -3.829 -7.757 5.679 1.00 93.75 90 ALA A N 1
ATOM 667 C CA . ALA A 1 90 ? -5.111 -7.764 6.380 1.00 93.75 90 ALA A CA 1
ATOM 668 C C . ALA A 1 90 ? -5.073 -8.558 7.701 1.00 93.75 90 ALA A C 1
ATOM 670 O O . ALA A 1 90 ? -6.109 -8.774 8.330 1.00 93.75 90 ALA A O 1
ATOM 671 N N . ARG A 1 91 ? -3.893 -9.021 8.140 1.00 91.31 91 ARG A N 1
ATOM 672 C CA . ARG A 1 91 ? -3.738 -9.687 9.437 1.00 91.31 91 ARG A CA 1
ATOM 673 C C . ARG A 1 91 ? -3.993 -8.707 10.569 1.00 91.31 91 ARG A C 1
ATOM 675 O O . ARG A 1 91 ? -3.235 -7.761 10.765 1.00 91.31 91 ARG A O 1
ATOM 682 N N . CYS A 1 92 ? -5.024 -8.984 11.353 1.00 89.19 92 CYS A N 1
ATOM 683 C CA . CYS A 1 92 ? -5.365 -8.223 12.545 1.00 89.19 92 CYS A CA 1
ATOM 684 C C . CYS A 1 92 ? -6.055 -9.125 13.586 1.00 89.19 92 CYS A C 1
ATOM 686 O O . CYS A 1 92 ? -6.677 -10.124 13.217 1.00 89.19 92 CYS A O 1
ATOM 688 N N . PRO A 1 93 ? -5.958 -8.802 14.885 1.00 78.69 93 PRO A N 1
ATOM 689 C CA . PRO A 1 93 ? -6.570 -9.572 15.968 1.00 78.69 93 PRO A CA 1
ATOM 690 C C . PRO A 1 93 ? -8.090 -9.326 16.148 1.00 78.69 93 PRO A C 1
ATOM 692 O O . PRO A 1 93 ? -8.559 -9.391 17.268 1.00 78.69 93 PRO A O 1
ATOM 695 N N . GLU A 1 94 ? -8.850 -9.098 15.063 1.00 69.06 94 GLU A N 1
ATOM 696 C CA . GLU A 1 94 ? -10.333 -8.928 14.981 1.00 69.06 94 GLU A CA 1
ATOM 697 C C . GLU A 1 94 ? -10.919 -7.506 14.947 1.00 69.06 94 GLU A C 1
ATOM 699 O O . GLU A 1 94 ? -12.119 -7.347 14.733 1.00 69.06 94 GLU A O 1
ATOM 704 N N . ALA A 1 95 ? -10.119 -6.449 15.056 1.00 67.81 95 ALA A N 1
ATOM 705 C CA . ALA A 1 95 ? -10.672 -5.097 15.020 1.00 67.81 95 ALA A CA 1
ATOM 706 C C . ALA A 1 95 ? -10.911 -4.591 13.574 1.00 67.81 95 ALA A C 1
ATOM 708 O O . ALA A 1 95 ? -9.978 -4.448 12.776 1.00 67.81 95 ALA A O 1
ATOM 709 N N . ALA A 1 96 ? -12.185 -4.342 13.236 1.00 76.69 96 ALA A N 1
ATOM 710 C CA . ALA A 1 96 ? -12.635 -3.949 11.895 1.00 76.69 96 ALA A CA 1
ATOM 711 C C . ALA A 1 96 ? -12.159 -2.545 11.479 1.00 76.69 96 ALA A C 1
ATOM 713 O O . ALA A 1 96 ? -11.854 -2.320 10.311 1.00 76.69 96 ALA A O 1
ATOM 714 N N . GLU A 1 97 ? -12.023 -1.619 12.430 1.00 90.56 97 GLU A N 1
ATOM 715 C CA . GLU A 1 97 ? -11.645 -0.226 12.153 1.00 90.56 97 GLU A CA 1
ATOM 716 C C . GLU A 1 97 ? -10.213 -0.095 11.619 1.00 90.56 97 GLU A C 1
ATOM 718 O O . GLU A 1 97 ? -9.959 0.664 10.684 1.00 90.56 97 GLU A O 1
ATOM 723 N N . GLN A 1 98 ? -9.255 -0.849 12.172 1.00 92.56 98 GLN A N 1
ATOM 724 C CA . GLN A 1 98 ? -7.870 -0.812 11.691 1.00 92.56 98 GLN A CA 1
ATOM 725 C C . GLN A 1 98 ? -7.744 -1.443 10.304 1.00 92.56 98 GLN A C 1
ATOM 727 O O . GLN A 1 98 ? -6.940 -0.974 9.496 1.00 92.56 98 GLN A O 1
ATOM 732 N N . LEU A 1 99 ? -8.555 -2.466 10.007 1.00 94.56 99 LEU A N 1
ATOM 733 C CA . LEU A 1 99 ? -8.663 -3.005 8.655 1.00 94.56 99 LEU A CA 1
ATOM 734 C C . LEU A 1 99 ? -9.246 -1.965 7.699 1.00 94.56 99 LEU A C 1
ATOM 736 O O . LEU A 1 99 ? -8.666 -1.752 6.640 1.00 94.56 99 LEU A O 1
ATOM 740 N N . GLU A 1 100 ? -10.341 -1.296 8.063 1.00 95.25 100 GLU A N 1
ATOM 741 C CA . GLU A 1 100 ? -10.951 -0.264 7.221 1.00 95.25 100 GLU A CA 1
ATOM 742 C C . GLU A 1 100 ? -9.962 0.874 6.929 1.00 95.25 100 GLU A C 1
ATOM 744 O O . GLU A 1 100 ? -9.770 1.245 5.768 1.00 95.25 100 GLU A O 1
ATOM 749 N N . ALA A 1 101 ? -9.270 1.378 7.956 1.00 96.56 101 ALA A N 1
ATOM 750 C CA . ALA A 1 101 ? -8.235 2.398 7.802 1.00 96.56 101 ALA A CA 1
ATOM 751 C C . ALA A 1 101 ? -7.106 1.922 6.872 1.00 96.56 101 ALA A C 1
ATOM 753 O O . ALA A 1 101 ? -6.717 2.639 5.951 1.00 96.56 101 ALA A O 1
ATOM 754 N N . ALA A 1 102 ? -6.622 0.686 7.043 1.00 97.06 102 ALA A N 1
ATOM 755 C CA . ALA A 1 102 ? -5.594 0.104 6.182 1.00 97.06 102 ALA A CA 1
ATOM 756 C C . ALA A 1 102 ? -6.070 -0.077 4.729 1.00 97.06 102 ALA A C 1
ATOM 758 O O . ALA A 1 102 ? -5.323 0.220 3.797 1.00 97.06 102 ALA A O 1
ATOM 759 N N . VAL A 1 103 ? -7.313 -0.514 4.510 1.00 97.88 103 VAL A N 1
ATOM 760 C CA . VAL A 1 103 ? -7.913 -0.653 3.174 1.00 97.88 103 VAL A CA 1
ATOM 761 C C . VAL A 1 103 ? -8.046 0.716 2.502 1.00 97.88 103 VAL A C 1
ATOM 763 O O . VAL A 1 103 ? -7.650 0.865 1.345 1.00 97.88 103 VAL A O 1
ATOM 766 N N . ARG A 1 104 ? -8.535 1.735 3.221 1.00 98.50 104 ARG A N 1
ATOM 767 C CA . ARG A 1 104 ? -8.641 3.119 2.724 1.00 98.50 104 ARG A CA 1
ATOM 768 C C . ARG A 1 104 ? -7.273 3.721 2.421 1.00 98.50 104 ARG A C 1
ATOM 770 O O . ARG A 1 104 ? -7.099 4.327 1.364 1.00 98.50 104 ARG A O 1
ATOM 777 N N . ALA A 1 105 ? -6.284 3.506 3.286 1.00 98.56 105 ALA A N 1
ATOM 778 C CA . ALA A 1 105 ? -4.906 3.932 3.061 1.00 98.56 105 ALA A CA 1
ATOM 779 C C . ALA A 1 105 ? -4.296 3.249 1.827 1.00 98.56 105 ALA A C 1
ATOM 781 O O . ALA A 1 105 ? -3.721 3.926 0.977 1.00 98.56 105 ALA A O 1
ATOM 782 N N . ALA A 1 106 ? -4.469 1.931 1.678 1.00 98.56 106 ALA A N 1
ATOM 783 C CA . ALA A 1 106 ? -3.983 1.183 0.521 1.00 98.56 106 ALA A CA 1
ATOM 784 C C . ALA A 1 106 ? -4.648 1.641 -0.786 1.00 98.56 106 ALA A C 1
ATOM 786 O O . ALA A 1 106 ? -3.952 1.837 -1.781 1.00 98.56 106 ALA A O 1
ATOM 787 N N . ALA A 1 107 ? -5.966 1.864 -0.781 1.00 98.69 107 ALA A N 1
ATOM 788 C CA . ALA A 1 107 ? -6.701 2.394 -1.928 1.00 98.69 107 ALA A CA 1
ATOM 789 C C . ALA A 1 107 ? -6.197 3.792 -2.323 1.00 98.69 107 ALA A C 1
ATOM 791 O O . ALA A 1 107 ? -5.914 4.046 -3.492 1.00 98.69 107 ALA A O 1
ATOM 792 N N . SER A 1 108 ? -6.030 4.674 -1.339 1.00 98.75 108 SER A N 1
ATOM 793 C CA . SER A 1 108 ? -5.551 6.046 -1.534 1.00 98.75 108 SER A CA 1
ATOM 794 C C . SER A 1 108 ? -4.131 6.085 -2.105 1.00 98.75 108 SER A C 1
ATOM 796 O O . SER A 1 108 ? -3.892 6.732 -3.123 1.00 98.75 108 SER A O 1
ATOM 798 N N . LEU A 1 109 ? -3.207 5.319 -1.511 1.00 98.44 109 LEU A N 1
ATOM 799 C CA . LEU A 1 109 ? -1.827 5.194 -1.985 1.00 98.44 109 LEU A CA 1
ATOM 800 C C . LEU A 1 109 ? -1.771 4.611 -3.398 1.00 98.44 109 LEU A C 1
ATOM 802 O O . LEU A 1 109 ? -1.067 5.144 -4.251 1.00 98.44 109 LEU A O 1
ATOM 806 N N . ALA A 1 110 ? -2.511 3.532 -3.663 1.00 98.19 110 ALA A N 1
ATOM 807 C CA . ALA A 1 110 ? -2.511 2.889 -4.971 1.00 98.19 110 ALA A CA 1
ATOM 808 C C . ALA A 1 110 ? -3.029 3.836 -6.062 1.00 98.19 110 ALA A C 1
ATOM 810 O O . ALA A 1 110 ? -2.376 3.966 -7.096 1.00 98.19 110 ALA A O 1
ATOM 811 N N . LEU A 1 111 ? -4.142 4.536 -5.816 1.00 98.50 111 LEU A N 1
ATOM 812 C CA . LEU A 1 111 ? -4.699 5.509 -6.756 1.00 98.50 111 LEU A CA 1
ATOM 813 C C . LEU A 1 111 ? -3.728 6.665 -7.018 1.00 98.50 111 LEU A C 1
ATOM 815 O O . LEU A 1 111 ? -3.524 7.054 -8.169 1.00 98.50 111 LEU A O 1
ATOM 819 N N . GLU A 1 112 ? -3.126 7.219 -5.967 1.00 97.75 112 GLU A N 1
ATOM 820 C CA . GLU A 1 112 ? -2.194 8.333 -6.102 1.00 97.75 112 GLU A CA 1
ATOM 821 C C . GLU A 1 112 ? -0.925 7.942 -6.866 1.00 97.75 112 GLU A C 1
ATOM 823 O O . GLU A 1 112 ? -0.521 8.636 -7.799 1.00 97.75 112 GLU A O 1
ATOM 828 N N . LEU A 1 113 ? -0.309 6.817 -6.502 1.00 95.56 113 LEU A N 1
ATOM 829 C CA . LEU A 1 113 ? 0.897 6.322 -7.162 1.00 95.56 113 LEU A CA 1
ATOM 830 C C . LEU A 1 113 ? 0.611 5.928 -8.614 1.00 95.56 113 LEU A C 1
ATOM 832 O O . LEU A 1 113 ? 1.408 6.240 -9.498 1.00 95.56 113 LEU A O 1
ATOM 836 N N . ALA A 1 114 ? -0.546 5.311 -8.877 1.00 94.81 114 ALA A N 1
ATOM 837 C CA . ALA A 1 114 ? -0.966 4.985 -10.233 1.00 94.81 114 ALA A CA 1
ATOM 838 C C . ALA A 1 114 ? -1.064 6.247 -11.098 1.00 94.81 114 ALA A C 1
ATOM 840 O O . ALA A 1 114 ? -0.410 6.315 -12.134 1.00 94.81 114 ALA A O 1
ATOM 841 N N . ARG A 1 115 ? -1.752 7.296 -10.624 1.00 93.56 115 ARG A N 1
ATOM 842 C CA . ARG A 1 115 ? -1.861 8.585 -11.336 1.00 93.56 115 ARG A CA 1
ATOM 843 C C . ARG A 1 115 ? -0.514 9.258 -11.620 1.00 93.56 115 ARG A C 1
ATOM 845 O O . ARG A 1 115 ? -0.417 10.023 -12.572 1.00 93.56 115 ARG A O 1
ATOM 852 N N . ARG A 1 116 ? 0.512 9.006 -10.799 1.00 90.19 116 ARG A N 1
ATOM 853 C CA . ARG A 1 116 ? 1.852 9.601 -10.951 1.00 90.19 116 ARG A CA 1
ATOM 854 C C . ARG A 1 116 ? 2.746 8.873 -11.961 1.00 90.19 116 ARG A C 1
ATOM 856 O O . ARG A 1 116 ? 3.678 9.485 -12.470 1.00 90.19 116 ARG A O 1
ATOM 863 N N . GLY A 1 117 ? 2.505 7.592 -12.237 1.00 85.94 117 GLY A N 1
ATOM 864 C CA . GLY A 1 117 ? 3.370 6.805 -13.131 1.00 85.94 117 GLY A CA 1
ATOM 865 C C . GLY A 1 117 ? 3.113 5.298 -13.140 1.00 85.94 117 GLY A C 1
ATOM 866 O O . GLY A 1 117 ? 3.929 4.530 -13.648 1.00 85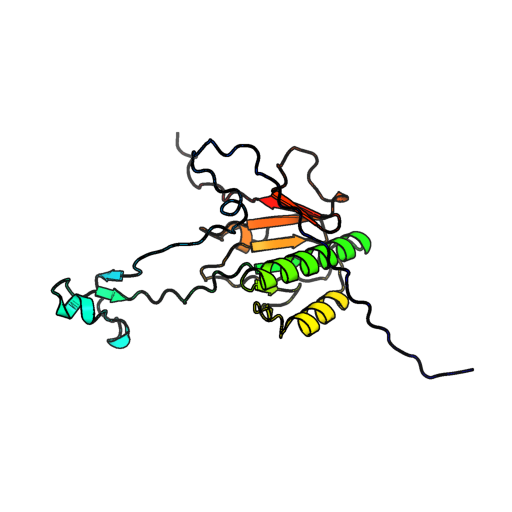.94 117 GLY A O 1
ATOM 867 N N . GLY A 1 118 ? 1.982 4.865 -12.590 1.00 91.25 118 GLY A N 1
ATOM 868 C CA . GLY A 1 118 ? 1.633 3.465 -12.417 1.00 91.25 118 GLY A CA 1
ATOM 869 C C . GLY A 1 118 ? 2.116 2.899 -11.082 1.00 91.25 118 GLY A C 1
ATOM 870 O O . GLY A 1 118 ? 3.100 3.346 -10.494 1.00 91.25 118 GLY A O 1
ATOM 871 N N . CYS A 1 119 ? 1.412 1.887 -10.588 1.00 93.88 119 CYS A N 1
ATOM 872 C CA . CYS A 1 119 ? 1.778 1.181 -9.367 1.00 93.88 119 CYS A CA 1
ATOM 873 C C . CYS A 1 119 ? 1.403 -0.301 -9.444 1.00 93.88 119 CYS A C 1
ATOM 875 O O . CYS A 1 119 ? 0.791 -0.776 -10.405 1.00 93.88 119 CYS A O 1
ATOM 877 N N . ARG A 1 120 ? 1.787 -1.049 -8.412 1.00 93.88 120 ARG A N 1
ATOM 878 C CA . ARG A 1 120 ? 1.366 -2.434 -8.214 1.00 93.88 120 ARG A CA 1
ATOM 879 C C . ARG A 1 120 ? 0.637 -2.568 -6.891 1.00 93.88 120 ARG A C 1
ATOM 881 O O . ARG A 1 120 ? 1.174 -2.156 -5.871 1.00 93.88 120 ARG A O 1
ATOM 888 N N . LEU A 1 121 ? -0.528 -3.204 -6.886 1.00 95.81 121 LEU A N 1
ATOM 889 C CA . LEU A 1 121 ? -1.274 -3.510 -5.667 1.00 95.81 121 LEU A CA 1
ATOM 890 C C . LEU A 1 121 ? -1.202 -5.009 -5.367 1.00 95.81 121 LEU A C 1
ATOM 892 O O . LEU A 1 121 ? -1.668 -5.826 -6.160 1.00 95.81 121 LEU A O 1
ATOM 896 N N . LEU A 1 122 ? -0.628 -5.376 -4.225 1.00 94.75 122 LEU A N 1
ATOM 897 C CA . LEU A 1 122 ? -0.579 -6.748 -3.729 1.00 94.75 122 LEU A CA 1
ATOM 898 C C . LEU A 1 122 ? -1.506 -6.891 -2.521 1.00 94.75 122 LEU A C 1
ATOM 900 O O . LEU A 1 122 ? -1.298 -6.242 -1.499 1.00 94.75 122 LEU A O 1
ATOM 904 N N . LEU A 1 123 ? -2.515 -7.750 -2.634 1.00 95.06 123 LEU A N 1
ATOM 905 C CA . LEU A 1 123 ? -3.473 -7.989 -1.557 1.00 95.06 123 LEU A CA 1
ATOM 906 C C . LEU A 1 123 ? -3.024 -9.132 -0.640 1.00 95.06 123 LEU A C 1
ATOM 908 O O . LEU A 1 123 ? -2.191 -9.976 -0.993 1.00 95.06 123 LEU A O 1
ATOM 912 N N . SER A 1 124 ? -3.604 -9.155 0.556 1.00 92.19 124 SER A N 1
ATOM 913 C CA . SER A 1 124 ? -3.330 -10.157 1.581 1.00 92.19 124 SER A CA 1
ATOM 914 C C . SER A 1 124 ? -3.630 -11.566 1.054 1.00 92.19 124 SER A C 1
ATOM 916 O O . SER A 1 124 ? -4.695 -11.820 0.501 1.00 92.19 124 SER A O 1
ATOM 918 N N . GLY A 1 125 ? -2.692 -12.501 1.225 1.00 88.25 125 GLY A N 1
ATOM 919 C CA . GLY A 1 125 ? -2.832 -13.890 0.772 1.00 88.25 125 GLY A CA 1
ATOM 920 C C . GLY A 1 125 ? -2.591 -14.123 -0.719 1.00 88.25 125 GLY A C 1
ATOM 921 O O . GLY A 1 125 ? -2.581 -15.274 -1.158 1.00 88.25 125 GLY A O 1
ATOM 922 N N . GLU A 1 126 ? -2.325 -13.069 -1.485 1.00 89.62 126 GLU A N 1
ATOM 923 C CA . GLU A 1 126 ? -2.051 -13.169 -2.912 1.00 89.62 126 GLU A CA 1
ATOM 924 C C . GLU A 1 126 ? -0.556 -13.180 -3.213 1.00 89.62 126 GLU A C 1
ATOM 926 O O . GLU A 1 126 ? 0.271 -12.681 -2.448 1.00 89.62 126 GLU A O 1
ATOM 931 N N . ARG A 1 127 ? -0.212 -13.769 -4.363 1.00 83.81 127 ARG A N 1
ATOM 932 C CA . ARG A 1 127 ? 1.160 -13.835 -4.895 1.00 83.81 127 ARG A CA 1
ATOM 933 C C . ARG A 1 127 ? 1.390 -12.900 -6.076 1.00 83.81 127 ARG A C 1
ATOM 935 O O . ARG A 1 127 ? 2.530 -12.555 -6.370 1.00 83.81 127 ARG A O 1
ATOM 942 N N . ARG A 1 128 ? 0.325 -12.532 -6.791 1.00 86.00 128 ARG A N 1
ATOM 943 C CA . ARG A 1 128 ? 0.406 -11.724 -8.006 1.00 86.00 128 ARG A CA 1
ATOM 944 C C . ARG A 1 128 ? -0.186 -10.356 -7.728 1.00 86.00 128 ARG A C 1
ATOM 946 O O . ARG A 1 128 ? -1.384 -10.237 -7.516 1.00 86.00 128 ARG A O 1
ATOM 953 N N . ALA A 1 129 ? 0.665 -9.339 -7.762 1.00 90.75 129 ALA A N 1
ATOM 954 C CA . ALA A 1 129 ? 0.199 -7.966 -7.688 1.00 90.75 129 ALA A CA 1
ATOM 955 C C . ALA A 1 129 ? -0.570 -7.589 -8.964 1.00 90.75 129 ALA A C 1
ATOM 957 O O . ALA A 1 129 ? -0.176 -7.979 -10.069 1.00 90.75 129 ALA A O 1
ATOM 958 N N . ILE A 1 130 ? -1.629 -6.806 -8.795 1.00 93.25 130 ILE A N 1
ATOM 959 C CA . ILE A 1 130 ? -2.368 -6.145 -9.869 1.00 93.25 130 ILE A CA 1
ATOM 960 C C . ILE A 1 130 ? -1.513 -4.971 -10.344 1.00 93.25 130 ILE A C 1
ATOM 962 O O . ILE A 1 130 ? -1.118 -4.144 -9.525 1.00 93.25 130 ILE A O 1
ATOM 966 N N . ALA A 1 131 ? -1.202 -4.904 -11.636 1.00 92.62 131 ALA A N 1
ATOM 967 C CA . ALA A 1 131 ? -0.613 -3.703 -12.218 1.00 92.62 131 ALA A CA 1
ATOM 968 C C . ALA A 1 131 ? -1.723 -2.673 -12.442 1.00 92.62 131 ALA A C 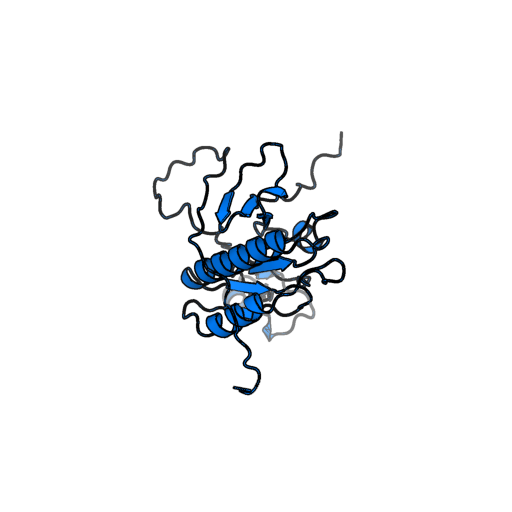1
ATOM 970 O O . ALA A 1 131 ? -2.788 -3.022 -12.952 1.00 92.62 131 ALA A O 1
ATOM 971 N N . ILE A 1 132 ? -1.486 -1.438 -12.009 1.00 94.31 132 ILE A N 1
ATOM 972 C CA . ILE A 1 132 ? -2.388 -0.310 -12.215 1.00 94.31 132 ILE A CA 1
ATOM 973 C C . ILE A 1 132 ? -1.616 0.735 -12.998 1.00 94.31 132 ILE A C 1
ATOM 975 O O . ILE A 1 132 ? -0.690 1.356 -12.478 1.00 94.31 132 ILE A O 1
ATOM 979 N N . GLU A 1 133 ? -1.955 0.865 -14.272 1.00 92.06 133 GLU A N 1
ATOM 980 C CA . GLU A 1 133 ? -1.346 1.813 -15.195 1.00 92.06 133 GLU A CA 1
ATOM 981 C C . GLU A 1 133 ? -1.811 3.254 -14.901 1.00 92.06 133 GLU A C 1
ATOM 983 O O . GLU A 1 133 ? -2.843 3.444 -14.245 1.00 92.06 133 GLU A O 1
ATOM 988 N N . PRO A 1 134 ? -1.084 4.282 -15.379 1.00 91.81 134 PRO A N 1
ATOM 989 C CA . PRO A 1 134 ? -1.490 5.683 -15.235 1.00 91.81 134 PRO A CA 1
ATOM 990 C C . PRO A 1 134 ? -2.895 5.997 -15.757 1.00 91.81 134 PRO A C 1
ATOM 992 O O . PRO A 1 134 ? -3.569 6.871 -15.217 1.00 91.81 134 PRO A O 1
ATOM 995 N N . GLU A 1 135 ? -3.358 5.257 -16.765 1.00 91.62 135 GLU A N 1
ATOM 996 C CA . GLU A 1 135 ? -4.690 5.385 -17.362 1.00 91.62 135 GLU A CA 1
ATOM 997 C C . GLU A 1 135 ? -5.800 4.795 -16.476 1.00 91.62 135 GLU A C 1
ATOM 999 O O . GLU A 1 135 ? -6.981 4.961 -16.771 1.00 91.62 135 GLU A O 1
ATOM 1004 N N . LEU A 1 136 ? -5.437 4.113 -15.381 1.00 96.06 136 LEU A N 1
ATOM 1005 C CA . LEU A 1 136 ? -6.347 3.550 -14.380 1.00 96.06 136 LEU A CA 1
ATOM 1006 C C . LEU A 1 136 ? -7.330 2.498 -14.926 1.00 96.06 136 LEU A C 1
ATOM 1008 O O . LEU A 1 136 ? -8.357 2.237 -14.303 1.00 96.06 136 LEU A O 1
ATOM 1012 N N . ALA A 1 137 ? -7.018 1.834 -16.043 1.00 94.00 137 ALA A N 1
ATOM 1013 C CA . ALA A 1 137 ? -7.901 0.828 -16.642 1.00 94.00 137 ALA A CA 1
ATOM 1014 C C . ALA A 1 137 ? -8.232 -0.333 -15.680 1.00 94.00 137 ALA A C 1
ATOM 1016 O O . ALA A 1 137 ? -9.372 -0.792 -15.617 1.00 94.00 137 ALA A O 1
ATOM 1017 N N . SER A 1 138 ? -7.258 -0.787 -14.883 1.00 95.06 138 SER A N 1
ATOM 1018 C CA . SER A 1 138 ? -7.447 -1.854 -13.890 1.00 95.06 138 SER A CA 1
ATOM 1019 C C . SER A 1 138 ? -7.924 -1.357 -12.516 1.00 95.06 138 SER A C 1
ATOM 1021 O O . SER A 1 138 ? -8.242 -2.174 -11.644 1.00 95.06 138 SER A O 1
ATOM 1023 N N . TRP A 1 139 ? -8.014 -0.035 -12.310 1.00 97.69 139 TRP A N 1
ATOM 1024 C CA . TRP A 1 139 ? -8.368 0.562 -11.019 1.00 97.69 139 TRP A CA 1
ATOM 1025 C C . TRP A 1 139 ? -9.752 0.137 -10.508 1.00 97.69 139 TRP A C 1
ATOM 1027 O O . TRP A 1 139 ? -9.812 -0.289 -9.356 1.00 97.69 139 TRP A O 1
ATOM 1037 N N . PRO A 1 140 ? -10.849 0.151 -11.297 1.00 98.06 140 PRO A N 1
ATOM 1038 C CA . PRO A 1 140 ? -12.166 -0.241 -10.785 1.00 98.06 140 PRO A CA 1
ATOM 1039 C C . PRO A 1 140 ? -12.191 -1.670 -10.226 1.00 98.06 140 PRO A C 1
ATOM 1041 O O . PRO A 1 140 ? -12.740 -1.915 -9.152 1.00 98.06 140 PRO A O 1
ATOM 1044 N N . GLY A 1 141 ? -11.530 -2.610 -10.912 1.00 97.19 141 GLY A N 1
ATOM 1045 C CA . GLY A 1 141 ? -11.410 -3.995 -10.454 1.00 97.19 141 GLY A CA 1
ATOM 1046 C C . GLY A 1 141 ? -10.541 -4.124 -9.201 1.00 97.19 141 GLY A C 1
ATOM 1047 O O . GLY A 1 141 ? -10.899 -4.842 -8.269 1.00 97.19 141 GLY A O 1
ATOM 1048 N N . ALA A 1 142 ? -9.422 -3.400 -9.134 1.00 97.44 142 ALA A N 1
ATOM 1049 C CA . ALA A 1 142 ? -8.580 -3.354 -7.939 1.00 97.44 142 ALA A CA 1
ATOM 1050 C C . ALA A 1 142 ? -9.322 -2.754 -6.728 1.00 97.44 142 ALA A C 1
ATOM 1052 O O . ALA A 1 142 ? -9.238 -3.287 -5.621 1.00 97.44 142 ALA A O 1
ATOM 1053 N N . HIS A 1 143 ? -10.094 -1.688 -6.947 1.00 98.12 143 HIS A N 1
ATOM 1054 C CA . HIS A 1 143 ? -10.866 -0.980 -5.927 1.00 98.12 143 HIS A CA 1
ATOM 1055 C C . HIS A 1 143 ? -12.010 -1.837 -5.373 1.00 98.12 143 HIS A C 1
ATOM 1057 O O . HIS A 1 143 ? -12.191 -1.906 -4.158 1.00 98.12 143 HIS A O 1
ATOM 1063 N N . ALA A 1 144 ? -12.709 -2.576 -6.239 1.00 97.88 144 ALA A N 1
ATOM 1064 C CA . ALA A 1 144 ? -13.713 -3.555 -5.826 1.00 97.88 144 ALA A CA 1
ATOM 1065 C C . ALA A 1 144 ? -13.106 -4.702 -4.997 1.00 97.88 144 ALA A C 1
ATOM 1067 O O . ALA A 1 144 ? -13.687 -5.131 -4.006 1.00 97.88 144 ALA A O 1
ATOM 1068 N N . ARG A 1 145 ? -11.903 -5.180 -5.340 1.00 97.19 145 ARG A N 1
ATOM 1069 C CA . ARG A 1 145 ? -11.223 -6.225 -4.550 1.00 97.19 145 ARG A CA 1
ATOM 1070 C C . ARG A 1 145 ? -10.787 -5.737 -3.171 1.00 97.19 145 ARG A C 1
ATOM 1072 O O . ARG A 1 145 ? -10.841 -6.511 -2.221 1.00 97.19 145 ARG A O 1
ATOM 1079 N N . LEU A 1 146 ? -10.397 -4.467 -3.052 1.00 97.50 146 LEU A N 1
ATOM 1080 C CA . LEU A 1 146 ? -10.141 -3.832 -1.756 1.00 97.50 146 LEU A CA 1
ATOM 1081 C C . LEU A 1 146 ? -11.412 -3.771 -0.897 1.00 97.50 146 LEU A C 1
ATOM 1083 O O . LEU A 1 146 ? -11.339 -4.052 0.294 1.00 97.50 146 LEU A O 1
ATOM 1087 N N . ALA A 1 147 ? -12.569 -3.470 -1.496 1.00 96.56 147 ALA A N 1
ATOM 1088 C CA . ALA A 1 147 ? -13.863 -3.456 -0.803 1.00 96.56 147 ALA A CA 1
ATOM 1089 C C . ALA A 1 147 ? -14.264 -4.825 -0.232 1.00 96.56 147 ALA A C 1
ATOM 1091 O O . ALA A 1 147 ? -14.910 -4.908 0.806 1.00 96.56 147 ALA A O 1
ATOM 1092 N N . LEU A 1 148 ? -13.854 -5.906 -0.897 1.00 95.12 148 LEU A N 1
ATOM 1093 C CA . LEU A 1 148 ? -14.126 -7.278 -0.468 1.00 95.12 148 LEU A CA 1
ATOM 1094 C C . LEU A 1 148 ? -13.125 -7.796 0.576 1.00 95.12 148 LEU A C 1
ATOM 1096 O O . LEU A 1 148 ? -13.232 -8.949 1.001 1.00 95.12 148 LEU A O 1
ATOM 1100 N N . MET A 1 149 ? -12.134 -6.992 0.976 1.00 94.00 149 MET A N 1
ATOM 1101 C CA . MET A 1 149 ? -11.066 -7.475 1.837 1.00 94.00 149 MET A CA 1
ATOM 1102 C C . MET A 1 149 ? -11.574 -7.795 3.244 1.00 94.00 149 MET A C 1
ATOM 1104 O O . MET A 1 149 ? -12.074 -6.931 3.956 1.00 94.00 149 MET A O 1
ATOM 1108 N N . GLN A 1 150 ? -11.373 -9.044 3.655 1.00 90.50 150 GLN A N 1
ATOM 1109 C CA . GLN A 1 150 ? -11.660 -9.520 5.003 1.00 90.50 150 GLN A CA 1
ATOM 1110 C C . GLN A 1 150 ? -10.360 -9.686 5.788 1.00 90.50 150 GLN A C 1
ATOM 1112 O O . GLN A 1 150 ? -9.385 -10.261 5.294 1.00 90.50 150 GLN A O 1
ATOM 1117 N N . GLY A 1 151 ? -10.347 -9.163 7.010 1.00 88.06 151 GLY A N 1
ATOM 1118 C CA . GLY A 1 151 ? -9.224 -9.293 7.931 1.00 88.06 151 GLY A CA 1
ATOM 1119 C C . GLY A 1 151 ? -9.360 -10.494 8.857 1.00 88.06 151 GLY A C 1
ATOM 1120 O O . GLY A 1 151 ? -10.230 -11.349 8.695 1.00 88.06 151 GLY A O 1
ATOM 1121 N N . GLY A 1 152 ? -8.476 -10.546 9.848 1.00 87.38 152 GLY A N 1
ATOM 1122 C CA . GLY A 1 152 ? -8.555 -11.499 10.952 1.00 87.38 152 GLY A CA 1
ATOM 1123 C C . GLY A 1 152 ? -7.262 -12.277 11.199 1.00 87.38 152 GLY A C 1
ATOM 1124 O O . GLY A 1 152 ? -6.308 -12.199 10.416 1.00 87.38 152 GLY A O 1
ATOM 1125 N N . PRO A 1 153 ? -7.213 -13.078 12.276 1.00 83.06 153 PRO A N 1
ATOM 1126 C CA . PRO A 1 153 ? -5.993 -13.766 12.707 1.00 83.06 153 PRO A CA 1
ATOM 1127 C C . PRO A 1 153 ? -5.546 -14.861 11.728 1.00 83.06 153 PRO A C 1
ATOM 1129 O O . PRO A 1 153 ? -4.373 -15.227 11.692 1.00 83.06 153 PRO A O 1
ATOM 1132 N N . ARG A 1 154 ? -6.478 -15.382 10.918 1.00 85.25 154 ARG A N 1
ATOM 1133 C CA . ARG A 1 154 ? -6.217 -16.390 9.876 1.00 85.25 154 ARG A CA 1
ATOM 1134 C C . ARG A 1 154 ? -5.891 -15.785 8.511 1.00 85.25 154 ARG A C 1
ATOM 1136 O O . ARG A 1 154 ? -5.580 -16.541 7.587 1.00 85.25 154 ARG A O 1
ATOM 1143 N N . ALA A 1 155 ? -5.966 -14.460 8.362 1.00 87.69 155 ALA A N 1
ATOM 1144 C CA . ALA A 1 155 ? -5.549 -13.810 7.130 1.00 87.69 155 ALA A CA 1
ATOM 1145 C C . ALA A 1 155 ? -4.077 -14.142 6.847 1.00 87.69 155 ALA A C 1
ATOM 1147 O O . ALA A 1 155 ? -3.250 -14.321 7.745 1.00 87.69 155 ALA A O 1
ATOM 1148 N N . ARG A 1 156 ? -3.738 -14.271 5.568 1.00 88.38 156 ARG A N 1
ATOM 1149 C CA . ARG A 1 156 ? -2.373 -14.587 5.145 1.00 88.38 156 ARG A CA 1
ATOM 1150 C C . ARG A 1 156 ? -1.653 -13.302 4.784 1.00 88.38 156 ARG A C 1
ATOM 1152 O O . ARG A 1 156 ? -2.243 -12.443 4.138 1.00 88.38 156 ARG A O 1
ATOM 1159 N N . ALA A 1 157 ? -0.377 -13.198 5.141 1.00 86.75 157 ALA A N 1
ATOM 1160 C CA . ALA A 1 157 ? 0.451 -12.078 4.707 1.00 86.75 157 ALA A CA 1
ATOM 1161 C C . ALA A 1 157 ? 0.491 -11.996 3.165 1.00 86.75 157 ALA A C 1
ATOM 1163 O O . ALA A 1 157 ? 0.433 -13.041 2.504 1.00 86.75 157 ALA A O 1
ATOM 1164 N N . PRO A 1 158 ? 0.618 -10.796 2.577 1.00 87.12 158 PRO A N 1
ATOM 1165 C CA . PRO A 1 158 ? 0.870 -10.652 1.149 1.00 87.12 158 PRO A CA 1
ATOM 1166 C C . PRO A 1 158 ? 2.196 -11.333 0.786 1.00 87.12 158 PRO A C 1
ATOM 1168 O O . PRO A 1 158 ? 3.220 -11.155 1.455 1.00 87.12 158 PRO A O 1
ATOM 1171 N N . MET A 1 159 ? 2.189 -12.149 -0.269 1.00 84.25 159 MET A N 1
ATOM 1172 C CA . MET A 1 159 ? 3.357 -12.938 -0.652 1.00 84.25 159 MET A CA 1
ATOM 1173 C C . MET A 1 159 ? 4.243 -12.152 -1.612 1.00 84.25 159 MET A C 1
ATOM 1175 O O . MET A 1 159 ? 4.149 -12.290 -2.831 1.00 84.25 159 MET A O 1
ATOM 1179 N N . LEU A 1 160 ? 5.121 -11.329 -1.042 1.00 78.50 160 LEU A N 1
ATOM 1180 C CA . LEU A 1 160 ? 6.146 -10.607 -1.790 1.00 78.50 160 LEU A CA 1
ATOM 1181 C C . LEU A 1 160 ? 7.083 -11.612 -2.480 1.00 78.50 160 LEU A C 1
ATOM 1183 O O . LEU A 1 160 ? 7.663 -12.487 -1.832 1.00 78.50 160 LEU A O 1
ATOM 1187 N N . GLY A 1 161 ? 7.206 -11.511 -3.805 1.00 67.88 161 GLY A N 1
ATOM 1188 C CA . GLY A 1 161 ? 8.084 -12.378 -4.587 1.00 67.88 161 GLY A CA 1
ATOM 1189 C C . GLY A 1 161 ? 9.551 -12.186 -4.201 1.00 67.88 161 GLY A C 1
ATOM 1190 O O . GLY A 1 161 ? 10.016 -11.059 -4.035 1.00 67.88 161 GLY A O 1
ATOM 1191 N N . ALA A 1 162 ? 10.293 -13.284 -4.072 1.00 54.91 162 ALA A N 1
ATOM 1192 C CA . ALA A 1 162 ? 11.736 -13.232 -3.885 1.00 54.91 162 ALA A CA 1
ATOM 1193 C C . ALA A 1 162 ? 12.422 -13.017 -5.245 1.00 54.91 162 ALA A C 1
ATOM 1195 O O . ALA A 1 162 ? 12.238 -13.824 -6.152 1.00 54.91 162 ALA A O 1
ATOM 1196 N N . GLY A 1 163 ? 13.240 -11.966 -5.379 1.00 51.22 163 GLY A N 1
ATOM 1197 C CA . GLY A 1 163 ? 14.272 -11.921 -6.426 1.00 51.22 163 GLY A CA 1
ATOM 1198 C C . GLY A 1 163 ? 14.020 -11.051 -7.664 1.00 51.22 163 GLY A C 1
ATOM 1199 O O . GLY A 1 163 ? 14.356 -11.471 -8.766 1.00 51.22 163 GLY A O 1
ATOM 1200 N N . GLY A 1 164 ? 13.527 -9.821 -7.506 1.00 54.81 164 GLY A N 1
ATOM 1201 C CA . GLY A 1 164 ? 13.574 -8.794 -8.558 1.00 54.81 164 GLY A CA 1
ATOM 1202 C C . GLY A 1 164 ? 13.947 -7.428 -7.985 1.00 54.81 164 GLY A C 1
ATOM 1203 O O . GLY A 1 164 ? 13.781 -7.212 -6.784 1.00 54.81 164 GLY A O 1
ATOM 1204 N N . ALA A 1 165 ? 14.452 -6.511 -8.818 1.00 57.50 165 ALA A N 1
ATOM 1205 C CA . ALA A 1 165 ? 14.532 -5.105 -8.427 1.00 57.50 165 ALA A CA 1
ATOM 1206 C C . ALA A 1 165 ? 13.094 -4.600 -8.261 1.00 57.50 165 ALA A C 1
ATOM 1208 O O . ALA A 1 165 ? 12.348 -4.522 -9.233 1.00 57.50 165 ALA A O 1
ATOM 1209 N N . LEU A 1 166 ? 12.689 -4.373 -7.014 1.00 65.19 166 LEU A N 1
ATOM 1210 C CA . LEU A 1 166 ? 11.395 -3.795 -6.687 1.00 65.19 166 LEU A CA 1
ATOM 1211 C C . LEU A 1 166 ? 11.548 -2.278 -6.656 1.00 65.19 166 LEU A C 1
ATOM 1213 O O . LEU A 1 166 ? 12.554 -1.765 -6.162 1.00 65.19 166 LEU A O 1
ATOM 1217 N N . GLY A 1 167 ? 10.535 -1.573 -7.148 1.00 76.50 167 GLY A N 1
ATOM 1218 C CA . GLY A 1 167 ? 10.356 -0.166 -6.827 1.00 76.50 167 GLY A CA 1
ATOM 1219 C C . GLY A 1 167 ? 10.141 0.071 -5.328 1.00 76.50 167 GLY A C 1
ATOM 1220 O O . GLY A 1 167 ? 10.128 -0.873 -4.530 1.00 76.50 167 GLY A O 1
ATOM 1221 N N . PRO A 1 168 ? 9.928 1.331 -4.924 1.00 85.75 168 PRO A N 1
ATOM 1222 C CA . PRO A 1 168 ? 9.553 1.663 -3.554 1.00 85.75 168 PRO A CA 1
ATOM 1223 C C . PRO A 1 168 ? 8.351 0.838 -3.080 1.00 85.75 168 PRO A C 1
ATOM 1225 O O . PRO A 1 168 ? 7.368 0.689 -3.807 1.00 85.75 168 PRO A O 1
ATOM 1228 N N . LEU A 1 169 ? 8.418 0.316 -1.858 1.00 88.00 169 LEU A N 1
ATOM 1229 C CA . LEU A 1 169 ? 7.383 -0.543 -1.287 1.00 88.00 169 LEU A CA 1
ATOM 1230 C C . LEU A 1 169 ? 6.670 0.162 -0.135 1.00 88.00 169 LEU A C 1
ATOM 1232 O O . LEU A 1 169 ? 7.293 0.521 0.860 1.00 88.00 169 LEU A O 1
ATOM 1236 N N . PHE A 1 170 ? 5.353 0.283 -0.246 1.00 92.94 170 PHE A N 1
ATOM 1237 C CA . PHE A 1 170 ? 4.443 0.743 0.794 1.00 92.94 170 PHE A CA 1
ATOM 1238 C C . PHE A 1 170 ? 3.738 -0.472 1.395 1.00 92.94 170 PHE A C 1
ATOM 1240 O O . PHE A 1 170 ? 2.811 -1.023 0.803 1.00 92.94 170 PHE A O 1
ATOM 1247 N N . TYR A 1 171 ? 4.202 -0.924 2.556 1.00 93.62 171 TYR A N 1
ATOM 1248 C CA . TYR A 1 171 ? 3.610 -2.051 3.267 1.00 93.62 171 TYR A CA 1
ATOM 1249 C C . TYR A 1 171 ? 2.561 -1.543 4.255 1.00 93.62 171 TYR A C 1
ATOM 1251 O O . TYR A 1 171 ? 2.913 -0.960 5.276 1.00 93.62 171 TYR A O 1
ATOM 1259 N N . VAL A 1 172 ? 1.284 -1.754 3.955 1.00 96.25 172 VAL A N 1
ATOM 1260 C CA . VAL A 1 172 ? 0.149 -1.303 4.764 1.00 96.25 172 VAL A CA 1
ATOM 1261 C C . VAL A 1 172 ? -0.327 -2.456 5.638 1.00 96.25 172 VAL A C 1
ATOM 1263 O O . VAL A 1 172 ? -0.806 -3.458 5.114 1.00 96.25 172 VAL A O 1
ATOM 1266 N N . ALA A 1 173 ? -0.198 -2.338 6.960 1.00 94.31 173 ALA A N 1
ATOM 1267 C CA . ALA A 1 173 ? -0.608 -3.394 7.885 1.00 94.31 173 ALA A CA 1
ATOM 1268 C C . ALA A 1 173 ? -1.849 -2.995 8.689 1.00 94.31 173 ALA A C 1
ATOM 1270 O O . ALA A 1 173 ? -1.856 -1.968 9.363 1.00 94.31 173 ALA A O 1
ATOM 1271 N N . ALA A 1 174 ? -2.877 -3.845 8.654 1.00 94.31 174 ALA A N 1
ATOM 1272 C CA . ALA A 1 174 ? -4.113 -3.684 9.422 1.00 94.31 174 ALA A CA 1
ATOM 1273 C C . ALA A 1 174 ? -3.960 -4.032 10.914 1.00 94.31 174 ALA A C 1
ATOM 1275 O O . ALA A 1 174 ? -4.856 -3.766 11.710 1.00 94.31 174 ALA A O 1
ATOM 1276 N N . GLY A 1 175 ? -2.850 -4.653 11.310 1.00 90.94 175 GLY A N 1
ATOM 1277 C CA . GLY A 1 175 ? -2.621 -5.123 12.671 1.00 90.94 175 GLY A CA 1
ATOM 1278 C C . GLY A 1 175 ? -1.160 -5.008 13.104 1.00 90.94 175 GLY A C 1
ATOM 1279 O O . GLY A 1 175 ? -0.280 -4.728 12.284 1.00 90.94 175 GLY A O 1
ATOM 1280 N N . PRO A 1 176 ? -0.885 -5.218 14.403 1.00 86.31 176 PRO A N 1
ATOM 1281 C CA . PRO A 1 176 ? 0.468 -5.166 14.933 1.00 86.31 176 PRO A CA 1
ATOM 1282 C C . PRO A 1 176 ? 1.351 -6.233 14.273 1.00 86.31 176 PRO A C 1
ATOM 1284 O O . PRO A 1 176 ? 1.002 -7.413 14.203 1.00 86.31 176 PRO A O 1
ATOM 1287 N N . LEU A 1 177 ? 2.531 -5.819 13.812 1.00 79.38 177 LEU A N 1
ATOM 1288 C CA . LEU A 1 177 ? 3.519 -6.718 13.222 1.00 79.38 177 LEU A CA 1
ATOM 1289 C C . LEU A 1 177 ? 4.489 -7.206 14.302 1.00 79.38 177 LEU A C 1
ATOM 1291 O O . LEU A 1 177 ? 5.367 -6.464 14.730 1.00 79.38 177 LEU A O 1
ATOM 1295 N N . GLY A 1 178 ? 4.385 -8.478 14.699 1.00 70.94 178 GLY A N 1
ATOM 1296 C CA . GLY A 1 178 ? 5.364 -9.093 15.611 1.00 70.94 178 GLY A CA 1
ATOM 1297 C C . GLY A 1 178 ? 6.761 -9.256 14.990 1.00 70.94 178 GLY A C 1
ATOM 1298 O O . GLY A 1 178 ? 7.768 -9.275 15.692 1.00 70.94 178 GLY A O 1
ATOM 1299 N N . ARG A 1 179 ? 6.838 -9.351 13.657 1.00 70.12 179 ARG A N 1
ATOM 1300 C CA . ARG A 1 179 ? 8.087 -9.363 12.887 1.00 70.12 179 ARG A CA 1
ATOM 1301 C C . ARG A 1 179 ? 7.838 -8.760 11.511 1.00 70.12 179 ARG A C 1
ATOM 1303 O O . ARG A 1 179 ? 6.851 -9.102 10.859 1.00 70.12 179 ARG A O 1
ATOM 1310 N N . LEU A 1 180 ? 8.756 -7.914 11.049 1.00 69.94 180 LEU A N 1
ATOM 1311 C CA . LEU A 1 180 ? 8.731 -7.419 9.673 1.00 69.94 180 LEU A CA 1
ATOM 1312 C C . LEU A 1 180 ? 8.917 -8.594 8.694 1.00 69.94 180 LEU A C 1
ATOM 1314 O O . LEU A 1 180 ? 9.844 -9.390 8.886 1.00 69.94 180 LEU A O 1
ATOM 1318 N N . PRO A 1 181 ? 8.069 -8.727 7.656 1.00 68.38 181 PRO A N 1
ATOM 1319 C CA . PRO A 1 181 ? 8.252 -9.735 6.621 1.00 68.38 181 PRO A CA 1
ATOM 1320 C C . PRO A 1 181 ? 9.673 -9.712 6.054 1.00 68.38 181 PRO A C 1
ATOM 1322 O O . PRO A 1 181 ? 10.224 -8.649 5.775 1.00 68.38 181 PRO A O 1
ATOM 1325 N N . VAL A 1 182 ? 10.264 -10.893 5.845 1.00 66.00 182 VAL A N 1
ATOM 1326 C CA . VAL A 1 182 ? 11.673 -11.012 5.423 1.00 66.00 182 VAL A CA 1
ATOM 1327 C C . VAL A 1 182 ? 11.948 -10.297 4.093 1.00 66.00 182 VAL A C 1
ATOM 1329 O O . VAL A 1 182 ? 13.039 -9.774 3.873 1.00 66.00 182 VAL A O 1
ATOM 1332 N N . ALA A 1 183 ? 10.932 -10.200 3.235 1.00 63.12 183 ALA A N 1
ATOM 1333 C CA . ALA A 1 183 ? 10.993 -9.461 1.982 1.00 63.12 183 ALA A CA 1
ATOM 1334 C C . ALA A 1 183 ? 11.212 -7.948 2.183 1.00 63.12 183 ALA A C 1
ATOM 1336 O O . ALA A 1 183 ? 11.894 -7.336 1.369 1.00 63.12 183 ALA A O 1
ATOM 1337 N N . LEU A 1 184 ? 10.736 -7.362 3.292 1.00 62.78 184 LEU A N 1
ATOM 1338 C CA . LEU A 1 184 ? 11.015 -5.963 3.658 1.00 62.78 184 LEU A CA 1
ATOM 1339 C C . LEU A 1 184 ? 12.464 -5.778 4.116 1.00 62.78 184 LEU A C 1
ATOM 1341 O O . LEU A 1 184 ? 13.070 -4.741 3.879 1.00 62.78 184 LEU A O 1
ATOM 1345 N N . THR A 1 185 ? 13.038 -6.798 4.759 1.00 59.59 185 THR A N 1
ATOM 1346 C CA . THR A 1 185 ? 14.430 -6.767 5.238 1.00 59.59 185 THR A CA 1
ATOM 1347 C C . THR A 1 185 ? 15.454 -7.077 4.143 1.00 59.59 185 THR A C 1
ATOM 1349 O O . THR A 1 185 ? 16.619 -6.709 4.268 1.00 59.59 185 THR A O 1
ATOM 1352 N N . GLY A 1 186 ? 15.028 -7.760 3.075 1.00 52.59 186 GLY A N 1
ATOM 1353 C CA . GLY A 1 186 ? 15.866 -8.179 1.948 1.00 52.59 186 GLY A CA 1
ATOM 1354 C C . GLY A 1 186 ? 15.839 -7.238 0.741 1.00 52.59 186 GLY A C 1
ATOM 1355 O O . GLY A 1 186 ? 16.599 -7.465 -0.200 1.00 52.59 186 GLY A O 1
ATOM 1356 N N . ALA A 1 187 ? 14.998 -6.196 0.758 1.00 54.62 187 ALA A N 1
ATOM 1357 C CA . ALA A 1 187 ? 14.902 -5.180 -0.288 1.00 54.62 187 ALA A CA 1
ATOM 1358 C C . ALA A 1 187 ? 16.163 -4.293 -0.308 1.00 54.62 187 ALA A C 1
ATOM 1360 O O . ALA A 1 187 ? 16.179 -3.158 0.161 1.00 54.62 187 ALA A O 1
ATOM 1361 N N . ARG A 1 188 ? 17.272 -4.838 -0.814 1.00 49.88 188 ARG A N 1
ATOM 1362 C CA . ARG A 1 188 ? 18.529 -4.109 -0.994 1.00 49.88 188 ARG A CA 1
ATOM 1363 C C . ARG A 1 188 ? 18.336 -3.058 -2.094 1.00 49.88 188 ARG A C 1
ATOM 1365 O O . ARG A 1 188 ? 18.299 -3.408 -3.267 1.00 49.88 188 ARG A O 1
ATOM 1372 N N . GLY A 1 189 ? 18.199 -1.791 -1.699 1.00 53.69 189 GLY A N 1
ATOM 1373 C CA . GLY A 1 189 ? 18.184 -0.627 -2.597 1.00 53.69 189 GLY A CA 1
ATOM 1374 C C . GLY A 1 189 ? 16.829 0.069 -2.781 1.00 53.69 189 GLY A C 1
ATOM 1375 O O . GLY A 1 189 ? 16.818 1.227 -3.182 1.00 53.69 189 GLY A O 1
ATOM 1376 N N . ALA A 1 190 ? 15.705 -0.570 -2.441 1.00 62.09 190 ALA A N 1
ATOM 1377 C CA . ALA A 1 190 ? 14.380 0.046 -2.542 1.00 62.09 190 ALA A CA 1
ATOM 1378 C C . ALA A 1 190 ? 13.945 0.653 -1.201 1.00 62.09 190 ALA A C 1
ATOM 1380 O O . ALA A 1 190 ? 14.041 0.003 -0.158 1.00 62.09 190 ALA A O 1
ATOM 1381 N N . ALA A 1 191 ? 13.441 1.889 -1.221 1.00 75.62 191 ALA A N 1
ATOM 1382 C CA . ALA A 1 191 ? 12.846 2.501 -0.038 1.00 75.62 191 ALA A CA 1
ATOM 1383 C C . ALA A 1 191 ? 11.602 1.703 0.388 1.00 75.62 191 ALA A C 1
ATOM 1385 O O . ALA A 1 191 ? 10.687 1.498 -0.410 1.00 75.62 191 ALA A O 1
ATOM 1386 N N . CYS A 1 192 ? 11.568 1.257 1.645 1.00 83.12 192 CYS A N 1
ATOM 1387 C CA . CYS A 1 192 ? 10.412 0.589 2.230 1.00 83.12 192 CYS A CA 1
ATOM 1388 C C . CYS A 1 192 ? 9.742 1.519 3.242 1.00 83.12 192 CYS A C 1
ATOM 1390 O O . CYS A 1 192 ? 10.390 1.997 4.172 1.00 83.12 192 CYS A O 1
ATOM 1392 N N . VAL A 1 193 ? 8.442 1.739 3.085 1.00 88.62 193 VAL A N 1
ATOM 1393 C CA . VAL A 1 193 ? 7.604 2.530 3.984 1.00 88.62 193 VAL A CA 1
ATOM 1394 C C . VAL A 1 193 ? 6.592 1.602 4.639 1.00 88.62 193 VAL A C 1
ATOM 1396 O O . VAL A 1 193 ? 5.787 0.968 3.960 1.00 88.62 193 VAL A O 1
ATOM 1399 N N . LEU A 1 194 ? 6.637 1.511 5.964 1.00 91.44 194 LEU A N 1
ATOM 1400 C CA . LEU A 1 194 ? 5.638 0.807 6.757 1.00 91.44 194 LEU A CA 1
ATOM 1401 C C . LEU A 1 194 ? 4.495 1.765 7.084 1.00 91.44 194 LEU A C 1
ATOM 1403 O O . LEU A 1 194 ? 4.725 2.770 7.747 1.00 91.44 194 LEU A O 1
ATOM 1407 N N . VAL A 1 195 ? 3.282 1.447 6.647 1.00 94.50 195 VAL A N 1
ATOM 1408 C CA . VAL A 1 195 ? 2.076 2.248 6.866 1.00 94.50 195 VAL A CA 1
ATOM 1409 C C . VAL A 1 195 ? 1.187 1.550 7.890 1.00 94.50 195 VAL A C 1
ATOM 1411 O O . VAL A 1 195 ? 0.799 0.397 7.698 1.00 94.50 195 VAL A O 1
ATOM 1414 N N . LEU A 1 196 ? 0.878 2.249 8.982 1.00 94.38 196 LEU A N 1
ATOM 1415 C CA . LEU A 1 196 ? 0.120 1.722 10.117 1.00 94.38 196 LEU A CA 1
ATOM 1416 C C . LEU A 1 196 ? -1.048 2.649 10.472 1.00 94.38 196 LEU A C 1
ATOM 1418 O O . LEU A 1 196 ? -0.868 3.868 10.460 1.00 94.38 196 LEU A O 1
ATOM 1422 N N . PRO A 1 197 ? -2.218 2.111 10.851 1.00 95.06 197 PRO A N 1
ATOM 1423 C CA . PRO A 1 197 ? -3.262 2.861 11.546 1.00 95.06 197 PRO A CA 1
ATOM 1424 C C . PRO A 1 197 ? -2.713 3.610 12.768 1.00 95.06 197 PRO A C 1
ATOM 1426 O O . PRO A 1 197 ? -1.859 3.086 13.488 1.00 95.06 197 PRO A O 1
ATOM 1429 N N . ALA A 1 198 ? -3.216 4.820 13.031 1.00 91.75 198 ALA A N 1
ATOM 1430 C CA . ALA A 1 198 ? -2.742 5.677 14.123 1.00 91.75 198 ALA A CA 1
ATOM 1431 C C . ALA A 1 198 ? -2.658 4.980 15.503 1.00 91.75 198 ALA A C 1
ATOM 1433 O O . ALA A 1 198 ? -1.630 5.148 16.161 1.00 91.75 198 ALA A O 1
ATOM 1434 N N . PRO A 1 199 ? -3.631 4.144 15.931 1.00 90.50 199 PRO A N 1
ATOM 1435 C CA . PRO A 1 199 ? -3.550 3.437 17.216 1.00 90.50 199 PRO A CA 1
ATOM 1436 C C . PRO A 1 199 ? -2.425 2.396 17.303 1.00 90.50 199 PRO A C 1
ATOM 1438 O O . PRO A 1 199 ? -2.035 2.001 18.396 1.00 90.50 199 PRO A O 1
ATOM 1441 N N . LEU A 1 200 ? -1.917 1.929 16.158 1.00 88.81 200 LEU A N 1
ATOM 1442 C CA . LEU A 1 200 ? -0.847 0.931 16.071 1.00 88.81 200 LEU A CA 1
ATOM 1443 C C . LEU A 1 200 ? 0.535 1.567 15.878 1.00 88.81 200 LEU A C 1
ATOM 1445 O O . LEU A 1 200 ? 1.539 0.857 15.797 1.00 88.81 200 LEU A O 1
ATOM 1449 N N . CYS A 1 201 ? 0.601 2.893 15.757 1.00 87.12 201 CYS A N 1
ATOM 1450 C CA . CYS A 1 201 ? 1.857 3.600 15.569 1.00 87.12 201 CYS A CA 1
ATOM 1451 C C . CYS A 1 201 ? 2.721 3.532 16.842 1.00 87.12 201 CYS A C 1
ATOM 1453 O O . CYS A 1 201 ? 2.194 3.609 17.952 1.00 87.12 201 CYS A O 1
ATOM 1455 N N . PRO A 1 202 ? 4.055 3.424 16.710 1.00 78.88 202 PRO A N 1
ATOM 1456 C CA . PRO A 1 202 ? 4.952 3.442 17.860 1.00 78.88 202 PRO A CA 1
ATOM 1457 C C . PRO A 1 202 ? 4.860 4.778 18.618 1.00 78.88 202 PRO A C 1
ATOM 1459 O O . PRO A 1 202 ? 4.716 5.836 18.009 1.00 78.88 202 PRO A O 1
ATOM 1462 N N . ALA A 1 203 ? 4.988 4.730 19.948 1.00 68.94 203 ALA A N 1
ATOM 1463 C CA . ALA A 1 203 ? 4.892 5.907 20.822 1.00 68.94 203 ALA A CA 1
ATOM 1464 C C . ALA A 1 203 ? 6.113 6.855 20.751 1.00 68.94 203 ALA A C 1
ATOM 1466 O O . ALA A 1 203 ? 6.021 8.012 21.151 1.00 68.94 203 ALA A O 1
ATOM 1467 N N . ALA A 1 204 ? 7.260 6.370 20.264 1.00 60.25 204 ALA A N 1
ATOM 1468 C CA . ALA A 1 204 ? 8.526 7.107 20.167 1.00 60.25 204 ALA A CA 1
ATOM 1469 C C . ALA A 1 204 ? 8.726 7.715 18.757 1.00 60.25 204 ALA A C 1
ATOM 1471 O O . ALA A 1 204 ? 8.114 7.229 17.802 1.00 60.25 204 ALA A O 1
ATOM 1472 N N . PRO A 1 205 ? 9.575 8.752 18.578 1.00 54.94 205 PRO A N 1
ATOM 1473 C CA . PRO A 1 205 ? 9.509 9.664 17.438 1.00 54.94 205 PRO A CA 1
ATOM 1474 C C . PRO A 1 205 ? 10.184 9.076 16.193 1.00 54.94 205 PRO A C 1
ATOM 1476 O O . PRO A 1 205 ? 11.244 9.522 15.760 1.00 54.94 205 PRO A O 1
ATOM 1479 N N . ALA A 1 206 ? 9.570 8.067 15.583 1.00 62.72 206 ALA A N 1
ATOM 1480 C CA . ALA A 1 206 ? 9.820 7.801 14.178 1.00 62.72 206 ALA A CA 1
ATOM 1481 C C . ALA A 1 206 ? 9.147 8.930 13.386 1.00 62.72 206 ALA A C 1
ATOM 1483 O O . ALA A 1 206 ? 7.924 9.069 13.420 1.00 62.72 206 ALA A O 1
ATOM 1484 N N . SER A 1 207 ? 9.932 9.772 12.710 1.00 76.81 207 SER A N 1
ATOM 1485 C CA . SER A 1 207 ? 9.375 10.801 11.832 1.00 76.81 207 SER A CA 1
ATOM 1486 C C . SER A 1 207 ? 8.579 10.121 10.724 1.00 76.81 207 SER A C 1
ATOM 1488 O O . SER A 1 207 ? 9.145 9.416 9.884 1.00 76.81 207 SER A O 1
ATOM 1490 N N . ALA A 1 208 ? 7.260 10.301 10.756 1.00 85.88 208 ALA A N 1
ATOM 1491 C CA . ALA A 1 208 ? 6.396 9.837 9.688 1.00 85.88 208 ALA A CA 1
ATOM 1492 C C . ALA A 1 208 ? 6.776 10.559 8.387 1.00 85.88 208 ALA A C 1
ATOM 1494 O O . ALA A 1 208 ? 7.026 11.762 8.397 1.00 85.88 208 ALA A O 1
ATOM 1495 N N . CYS A 1 209 ? 6.834 9.824 7.281 1.00 89.12 209 CYS A N 1
ATOM 1496 C CA . CYS A 1 209 ? 7.100 10.361 5.946 1.00 89.12 209 CYS A CA 1
ATOM 1497 C C . CYS A 1 209 ? 5.822 10.560 5.124 1.00 89.12 209 CYS A C 1
ATOM 1499 O O . CYS A 1 209 ? 5.868 11.183 4.068 1.00 89.12 209 CYS A O 1
ATOM 1501 N N . LEU A 1 210 ? 4.682 10.049 5.599 1.00 93.25 210 LEU A N 1
ATOM 1502 C CA . LEU A 1 210 ? 3.369 10.333 5.027 1.00 93.25 210 LEU A CA 1
ATOM 1503 C C . LEU A 1 210 ? 2.241 10.138 6.043 1.00 93.25 210 LEU A C 1
ATOM 1505 O O . LEU A 1 210 ? 2.409 9.421 7.038 1.00 93.25 210 LEU A O 1
ATOM 1509 N N . GLN A 1 211 ? 1.077 10.708 5.742 1.00 95.69 211 GLN A N 1
ATOM 1510 C CA . GLN A 1 211 ? -0.200 10.430 6.397 1.00 95.69 211 GLN A CA 1
ATOM 1511 C C . GLN A 1 211 ? -1.307 10.255 5.355 1.00 95.69 211 GLN A C 1
ATOM 1513 O O . GLN A 1 211 ? -1.328 10.943 4.338 1.00 95.69 211 GLN A O 1
ATOM 1518 N N . VAL A 1 212 ? -2.226 9.320 5.595 1.00 97.38 212 VAL A N 1
ATOM 1519 C CA . VAL A 1 212 ? -3.372 9.069 4.707 1.00 97.38 212 VAL A CA 1
ATOM 1520 C C . VAL A 1 212 ? -4.437 8.250 5.430 1.00 97.38 212 VAL A C 1
ATOM 1522 O O . VAL A 1 212 ? -4.099 7.261 6.074 1.00 97.38 212 VAL A O 1
ATOM 1525 N N . ALA A 1 213 ? -5.714 8.633 5.331 1.00 96.44 213 ALA A N 1
ATOM 1526 C CA . ALA A 1 213 ? -6.857 7.856 5.835 1.00 96.44 213 ALA A CA 1
ATOM 1527 C C . ALA A 1 213 ? -6.722 7.348 7.294 1.00 96.44 213 ALA A C 1
ATOM 1529 O O . ALA A 1 213 ? -7.069 6.211 7.608 1.00 96.44 213 ALA A O 1
ATOM 1530 N N . GLY A 1 214 ? -6.172 8.171 8.197 1.00 94.25 214 GLY A N 1
ATOM 1531 C CA . GLY A 1 214 ? -5.930 7.790 9.600 1.00 94.25 214 GLY A CA 1
ATOM 1532 C C . GLY A 1 214 ? -4.718 6.871 9.825 1.00 94.25 214 GLY A C 1
ATOM 1533 O O . GLY A 1 214 ? -4.466 6.444 10.954 1.00 94.25 214 GLY A O 1
ATOM 1534 N N . CYS A 1 215 ? -3.941 6.588 8.781 1.00 96.25 215 CYS A N 1
ATOM 1535 C CA . CYS A 1 215 ? -2.672 5.873 8.836 1.00 96.25 215 CYS A CA 1
ATOM 1536 C C . CYS A 1 215 ? -1.468 6.820 8.724 1.00 96.25 215 CYS A C 1
ATOM 1538 O O . CYS A 1 215 ? -1.548 7.907 8.149 1.00 96.25 215 CYS A O 1
ATOM 1540 N N . ARG A 1 216 ? -0.321 6.373 9.244 1.00 94.94 216 ARG A N 1
ATOM 1541 C CA . ARG A 1 216 ? 0.981 7.050 9.146 1.00 94.94 216 ARG A CA 1
ATOM 1542 C C . ARG A 1 216 ? 2.016 6.107 8.551 1.00 94.94 216 ARG A C 1
ATOM 1544 O O . ARG A 1 216 ? 2.038 4.926 8.897 1.00 94.94 216 ARG A O 1
ATOM 1551 N N . GLY A 1 217 ? 2.860 6.623 7.662 1.00 91.94 217 GLY A N 1
ATOM 1552 C CA . GLY A 1 217 ? 3.949 5.871 7.044 1.00 91.94 217 GLY A CA 1
ATOM 1553 C C . GLY A 1 217 ? 5.306 6.196 7.655 1.00 91.94 217 GLY A C 1
ATOM 1554 O O . GLY A 1 217 ? 5.612 7.359 7.899 1.00 91.94 217 GLY A O 1
ATOM 1555 N N . PHE A 1 218 ? 6.133 5.176 7.864 1.00 87.75 218 PHE A N 1
ATOM 1556 C CA . PHE A 1 218 ? 7.467 5.278 8.448 1.00 87.75 218 PHE A CA 1
ATOM 1557 C C . PHE A 1 218 ? 8.488 4.597 7.542 1.00 87.75 218 PHE A C 1
ATOM 1559 O O . PHE A 1 218 ? 8.346 3.419 7.205 1.00 87.75 218 PHE A O 1
ATOM 1566 N N . THR A 1 219 ? 9.542 5.315 7.161 1.00 84.75 219 THR A N 1
ATOM 1567 C CA . THR A 1 219 ? 10.621 4.739 6.353 1.00 84.75 219 THR A CA 1
ATOM 1568 C C . THR A 1 219 ? 11.423 3.738 7.181 1.00 84.75 219 THR A C 1
ATOM 1570 O O . THR A 1 219 ? 12.003 4.079 8.212 1.00 84.75 219 THR A O 1
ATOM 1573 N N . LEU A 1 220 ? 11.505 2.498 6.706 1.00 77.44 220 LEU A N 1
ATOM 1574 C CA . LEU A 1 220 ? 12.363 1.474 7.284 1.00 77.44 220 LEU A CA 1
ATOM 1575 C C . LEU A 1 220 ? 13.771 1.654 6.715 1.00 77.44 220 LEU A C 1
ATOM 1577 O O . LEU A 1 220 ? 14.009 1.432 5.527 1.00 77.44 220 LEU A O 1
ATOM 1581 N N . ARG A 1 221 ? 14.729 2.055 7.555 1.00 62.50 221 ARG A N 1
ATOM 1582 C CA . ARG A 1 221 ? 16.142 2.006 7.167 1.00 62.50 221 ARG A CA 1
ATOM 1583 C C . ARG A 1 221 ? 16.572 0.545 7.078 1.00 62.50 221 ARG A C 1
ATOM 1585 O O . ARG A 1 221 ? 16.431 -0.203 8.046 1.00 62.50 221 ARG A O 1
ATOM 1592 N N . ALA A 1 222 ? 17.140 0.150 5.940 1.00 49.44 222 ALA A N 1
ATOM 1593 C CA . ALA A 1 222 ? 17.938 -1.065 5.885 1.00 49.44 222 ALA A CA 1
ATOM 1594 C C . ALA A 1 222 ? 19.045 -0.920 6.936 1.00 49.44 222 ALA A C 1
ATOM 1596 O O . ALA A 1 222 ? 19.811 0.043 6.894 1.00 49.44 222 ALA A O 1
ATOM 1597 N N . ARG A 1 223 ? 19.110 -1.829 7.915 1.00 40.88 223 ARG A N 1
ATOM 1598 C CA . ARG A 1 223 ? 20.278 -1.895 8.796 1.00 40.88 223 ARG A CA 1
ATOM 1599 C C . ARG A 1 223 ? 21.493 -2.111 7.898 1.00 40.88 223 ARG A C 1
ATOM 1601 O O . ARG A 1 223 ? 21.572 -3.141 7.228 1.00 40.88 223 ARG A O 1
ATOM 1608 N N . SER A 1 224 ? 22.408 -1.145 7.863 1.00 36.69 224 SER A N 1
ATOM 1609 C CA . SER A 1 224 ? 23.735 -1.360 7.306 1.00 36.69 224 SER A CA 1
ATOM 1610 C C . SER A 1 224 ? 24.350 -2.535 8.062 1.00 36.69 224 SER A C 1
ATOM 1612 O O . SER A 1 224 ? 24.501 -2.519 9.282 1.00 36.69 224 SER A O 1
ATOM 1614 N N . MET A 1 225 ? 24.645 -3.612 7.343 1.00 32.62 225 MET A N 1
ATOM 1615 C CA . MET A 1 225 ? 25.523 -4.652 7.855 1.00 32.62 225 MET A CA 1
ATOM 1616 C C . MET A 1 225 ? 26.927 -4.043 7.860 1.00 32.62 225 MET A C 1
ATOM 1618 O O . MET A 1 225 ? 27.588 -4.025 6.829 1.00 32.62 225 MET A O 1
ATOM 1622 N N . GLY A 1 226 ? 27.323 -3.451 8.985 1.00 38.22 226 GLY A N 1
ATOM 1623 C CA . GLY A 1 226 ? 28.609 -2.773 9.100 1.00 38.22 226 GLY A CA 1
ATOM 1624 C C . GLY A 1 226 ? 28.754 -1.957 10.376 1.00 38.22 226 GLY A C 1
ATOM 1625 O O . GLY A 1 226 ? 28.948 -0.759 10.285 1.00 38.22 226 GLY A O 1
ATOM 1626 N N . GLU A 1 227 ? 28.617 -2.600 11.538 1.00 32.81 227 GLU A N 1
ATOM 1627 C CA . GLU A 1 227 ? 29.336 -2.225 12.771 1.00 32.81 227 GLU A CA 1
ATOM 1628 C C . GLU A 1 227 ? 29.175 -3.348 13.806 1.00 32.81 227 GLU A C 1
ATOM 1630 O O . GLU A 1 227 ? 28.380 -3.317 14.743 1.00 32.81 227 GLU A O 1
ATOM 1635 N N . ARG A 1 228 ? 29.904 -4.434 13.556 1.00 38.22 228 ARG A N 1
ATOM 1636 C CA . ARG A 1 228 ? 30.325 -5.398 14.574 1.00 38.22 228 ARG A CA 1
ATOM 1637 C C . ARG A 1 228 ? 31.697 -5.907 14.152 1.00 38.22 228 ARG A C 1
ATOM 1639 O O . ARG A 1 228 ? 31.784 -6.929 13.482 1.00 38.22 228 ARG A O 1
ATOM 1646 N N . ALA A 1 229 ? 32.726 -5.133 14.484 1.00 33.84 229 ALA A N 1
ATOM 1647 C CA . ALA A 1 229 ? 34.103 -5.589 14.673 1.00 33.84 229 ALA A CA 1
ATOM 1648 C C . ALA A 1 229 ? 34.966 -4.415 15.164 1.00 33.84 229 ALA A C 1
ATOM 1650 O O . ALA A 1 229 ? 35.553 -3.706 14.352 1.00 33.84 229 ALA A O 1
ATOM 1651 N N . ALA A 1 230 ? 34.987 -4.211 16.480 1.00 33.38 230 ALA A N 1
ATOM 1652 C CA . ALA A 1 230 ? 36.175 -3.950 17.298 1.00 33.38 230 ALA A CA 1
ATOM 1653 C C . ALA A 1 230 ? 35.731 -3.949 18.764 1.00 33.38 230 ALA A C 1
ATOM 1655 O O . ALA A 1 230 ? 34.795 -3.184 19.087 1.00 33.38 230 ALA A O 1
#

Radius of gyration: 21.34 Å; chains: 1; bounding box: 80×45×54 Å